Protein AF-A0A7S1NW21-F1 (afdb_monomer_lite)

InterPro domains:
  IPR011050 Pectin lyase fold/virulence factor [SSF51126] (22-236)
  IPR012334 Pectin lyase fold [G3DSA:2.160.20.10] (14-239)
  IPR039448 Right handed beta helix domain [PF13229] (89-228)
  IPR051550 SCF Complex Subunits and Alginate Epimerases [PTHR22990] (22-238)

pLDDT: mean 86.62, std 16.17, range [34.22, 98.88]

Foldseek 3Di:
DDPQWQKAKQAPPPDDRDRDGDSAVAVVQVPDDARMEIEGEADEHAEAHEHAARYADHWDWDWDADDPNPDDTDTGTHEQEYECEASYEYEAYCEYEYEGYEFEYEQYQENYEYAHHEYEYAHYEFEYHNYQESYEHEHLYEYEDANYEQEHQPQQHESYEFEHLHEYEYAHYEFEHHNAENYEYEYPPAAPDPVCVPVPPQRAREYEYAHYEYEHGPNFYYHYYHPRHHYHYDHYHTD

Sequence (239 aa):
DEQVTQIEMKSENGSLVFHRRHRTLRPALNSAAKGDRVNVASAVYNEQVVVAAGIVLQGLPKTVLPLGGLGLPKKVKPTIRGYGGPALTLYNADQATIRGFTLVTEESEATVLIKGGKYILEDCEVSGWHVKACVHVTDESTGLLRQNVFRDGLPHGAGVWVTDGASPEICENEIYGNGDCGVVVEDEDGPLGDENRDDPDFSPTAPQIHHNVLRNGRGGGIGIIGAGCRPRIWENRIL

Organism: NCBI:txid73025

Radius of gyration: 18.6 Å; chains: 1; bounding box: 64×34×52 Å

Secondary structure (DSSP, 8-state):
------EEEEESSSS-------SSHHHHHHHPPTTEEEEEESSEEES-EEE-TT-EEEEEPEEEPPGGG-S--EEE--EEE-SSS-SEEEEEEEEEEEES-EEEEEEEEEEEEEEEEEEEEES-EEEEEEEEEEEEEETT-EEEEES-EEE--BTT-EEEEE-TT-EEEEES-EEES-SSEEEEEE--STT--GGGGG-TT------EEES-EEE--TTEEEEEESTT---EEES-EE-

Structure (mmCIF, N/CA/C/O backbone):
data_AF-A0A7S1NW21-F1
#
_entry.id   AF-A0A7S1NW21-F1
#
loop_
_atom_site.group_PDB
_atom_site.id
_atom_site.type_symbol
_atom_site.label_atom_id
_atom_site.label_alt_id
_atom_site.label_comp_id
_atom_site.label_asym_id
_atom_site.label_entity_id
_atom_site.label_seq_id
_atom_site.pdbx_PDB_ins_code
_atom_site.Cartn_x
_atom_site.Cartn_y
_atom_site.Cartn_z
_atom_site.occupancy
_atom_site.B_iso_or_equiv
_atom_site.auth_seq_id
_atom_site.auth_comp_id
_atom_site.auth_asym_id
_atom_site.auth_atom_id
_atom_site.pdbx_PDB_model_num
ATOM 1 N N . ASP A 1 1 ? -23.554 17.588 21.551 1.00 34.44 1 ASP A N 1
ATOM 2 C CA . ASP A 1 1 ? -23.378 16.132 21.709 1.00 34.44 1 ASP A CA 1
ATOM 3 C C . ASP A 1 1 ? -22.171 15.649 20.922 1.00 34.44 1 ASP A C 1
ATOM 5 O O . ASP A 1 1 ? -22.280 15.253 19.768 1.00 34.44 1 ASP A O 1
ATOM 9 N N . GLU A 1 2 ? -20.986 15.790 21.525 1.00 36.44 2 GLU A N 1
ATOM 10 C CA . GLU A 1 2 ? -19.710 15.367 20.936 1.00 36.44 2 GLU A CA 1
ATOM 11 C C . GLU A 1 2 ? -19.664 13.833 20.869 1.00 36.44 2 GLU A C 1
ATOM 13 O O . GLU A 1 2 ? -19.694 13.163 21.903 1.00 36.44 2 GLU A O 1
ATOM 18 N N . GLN A 1 3 ? -19.568 13.258 19.665 1.00 38.75 3 GLN A N 1
ATOM 19 C CA . GLN A 1 3 ? -19.156 11.862 19.512 1.00 38.75 3 GLN A CA 1
ATOM 20 C C . GLN A 1 3 ? -17.740 11.733 20.085 1.00 38.75 3 GLN A C 1
ATOM 22 O O . GLN A 1 3 ? -16.764 12.132 19.456 1.00 38.75 3 GLN A O 1
ATOM 27 N N . VAL A 1 4 ? -17.624 11.221 21.310 1.00 42.84 4 VAL A N 1
ATOM 28 C CA . VAL A 1 4 ? -16.331 10.906 21.918 1.00 42.84 4 VAL A CA 1
ATOM 29 C C . VAL A 1 4 ? -15.773 9.694 21.189 1.00 42.84 4 VAL A C 1
ATOM 31 O O . VAL A 1 4 ? -16.099 8.549 21.498 1.00 42.84 4 VAL A O 1
ATOM 34 N N . THR A 1 5 ? -14.942 9.961 20.194 1.00 50.94 5 THR A N 1
ATOM 35 C CA . THR A 1 5 ? -14.131 8.965 19.515 1.00 50.94 5 THR A CA 1
ATOM 36 C C . THR A 1 5 ? -13.257 8.245 20.547 1.00 50.94 5 THR A C 1
ATOM 38 O O . THR A 1 5 ? -12.421 8.868 21.199 1.00 50.94 5 THR A O 1
ATOM 41 N N . GLN A 1 6 ? -13.489 6.949 20.768 1.00 57.25 6 GLN A N 1
ATOM 42 C CA . GLN A 1 6 ? -12.687 6.145 21.693 1.00 57.25 6 GLN A CA 1
ATOM 43 C C . GLN A 1 6 ? -11.535 5.497 20.927 1.00 57.25 6 GLN A C 1
ATOM 45 O O . GLN A 1 6 ? -11.737 4.587 20.126 1.00 57.25 6 GLN A O 1
ATOM 50 N N . ILE A 1 7 ? -10.324 5.987 21.172 1.00 59.38 7 ILE A N 1
ATOM 51 C CA . ILE A 1 7 ? -9.087 5.276 20.849 1.00 59.38 7 ILE A CA 1
ATOM 52 C C . ILE A 1 7 ? -8.638 4.584 22.135 1.00 59.38 7 ILE A C 1
ATOM 54 O O . ILE A 1 7 ? -8.571 5.234 23.180 1.00 59.38 7 ILE A O 1
ATOM 58 N N . GLU A 1 8 ? -8.369 3.283 22.073 1.00 61.16 8 GLU A N 1
ATOM 59 C CA . GLU A 1 8 ? -7.853 2.506 23.201 1.00 61.16 8 GLU A CA 1
ATOM 60 C C . GLU A 1 8 ? -6.462 1.972 22.877 1.00 61.16 8 GLU A C 1
ATOM 62 O O . GLU A 1 8 ? -6.262 1.366 21.828 1.00 61.16 8 GLU A O 1
ATOM 67 N N . MET A 1 9 ? -5.517 2.132 23.799 1.00 56.22 9 MET A N 1
ATOM 68 C CA . MET A 1 9 ? -4.196 1.516 23.695 1.00 56.22 9 MET A CA 1
ATOM 69 C C . MET A 1 9 ? -4.072 0.350 24.670 1.00 56.22 9 MET A C 1
ATOM 71 O O . MET A 1 9 ? -4.502 0.443 25.821 1.00 56.22 9 MET A O 1
ATOM 75 N N . LYS A 1 10 ? -3.499 -0.760 24.203 1.00 57.34 10 LYS A N 1
ATOM 76 C CA . LYS A 1 10 ? -3.158 -1.924 25.026 1.00 57.34 10 LYS A CA 1
ATOM 77 C C . LYS A 1 10 ? -1.684 -2.249 24.815 1.00 57.34 10 LYS A C 1
ATOM 79 O O . LYS A 1 10 ? -1.274 -2.468 23.678 1.00 57.34 10 LYS A O 1
ATOM 84 N N . SER A 1 11 ? -0.922 -2.300 25.905 1.00 52.88 11 SER A N 1
ATOM 85 C CA . SER A 1 11 ? 0.453 -2.800 25.881 1.00 52.88 11 SER A CA 1
ATOM 86 C C . SER A 1 11 ? 0.445 -4.319 26.048 1.00 52.88 11 SER A C 1
ATOM 88 O O . SER A 1 11 ? -0.256 -4.836 26.921 1.00 52.88 11 SER A O 1
ATOM 90 N N . GLU A 1 12 ? 1.193 -5.044 25.215 1.00 51.84 12 GLU A N 1
ATOM 91 C CA . GLU A 1 12 ? 1.277 -6.514 25.279 1.00 51.84 12 GLU A CA 1
ATOM 92 C C . GLU A 1 12 ? 2.244 -7.020 26.371 1.00 51.84 12 GLU A C 1
ATOM 94 O O . GLU A 1 12 ? 2.255 -8.207 26.689 1.00 51.84 12 GLU A O 1
ATOM 99 N N . ASN A 1 13 ? 2.986 -6.131 27.041 1.00 45.50 13 ASN A N 1
ATOM 100 C CA . ASN A 1 13 ? 4.095 -6.498 27.935 1.00 45.50 13 ASN A CA 1
ATOM 101 C C . ASN A 1 13 ? 3.691 -6.825 29.391 1.00 45.50 13 ASN A C 1
ATOM 103 O O . ASN A 1 13 ? 4.478 -6.641 30.317 1.00 45.50 13 ASN A O 1
ATOM 107 N N . GLY A 1 14 ? 2.470 -7.313 29.625 1.00 40.19 14 GLY A N 1
ATOM 108 C CA . GLY A 1 14 ? 2.065 -7.869 30.927 1.00 40.19 14 GLY A CA 1
ATOM 109 C C . GLY A 1 14 ? 1.976 -6.881 32.103 1.00 40.19 14 GLY A C 1
ATOM 110 O O . GLY A 1 14 ? 1.829 -7.319 33.241 1.00 40.19 14 GLY A O 1
ATOM 111 N N . SER A 1 15 ? 2.020 -5.568 31.862 1.00 35.59 15 SER A N 1
ATOM 112 C CA . SER A 1 15 ? 1.923 -4.545 32.911 1.00 35.59 15 SER A CA 1
ATOM 113 C C . SER A 1 15 ? 0.897 -3.474 32.531 1.00 35.59 15 SER A C 1
ATOM 115 O O . SER A 1 15 ? 0.993 -2.887 31.461 1.00 35.59 15 SER A O 1
ATOM 117 N N . LEU A 1 16 ? -0.100 -3.274 33.407 1.00 34.22 16 LEU A N 1
ATOM 118 C CA . LEU A 1 16 ? -1.132 -2.219 33.433 1.00 34.22 16 LEU A CA 1
ATOM 119 C C . LEU A 1 16 ? -1.670 -1.728 32.066 1.00 34.22 16 LEU A C 1
ATOM 121 O O . LEU A 1 16 ? -1.075 -0.893 31.390 1.00 34.22 16 LEU A O 1
ATOM 125 N N . VAL A 1 17 ? -2.891 -2.154 31.716 1.00 42.50 17 VAL A N 1
ATOM 126 C CA . VAL A 1 17 ? -3.660 -1.597 30.588 1.00 42.50 17 VAL A CA 1
ATOM 127 C C . VAL A 1 17 ? -4.063 -0.152 30.906 1.00 42.50 17 VAL A C 1
ATOM 129 O O . VAL A 1 17 ? -5.056 0.097 31.591 1.00 42.50 17 VAL A O 1
ATOM 132 N N . PHE A 1 18 ? -3.303 0.825 30.411 1.00 42.38 18 PHE A N 1
ATOM 133 C CA . PHE A 1 18 ? -3.696 2.231 30.481 1.00 42.38 18 PHE A CA 1
ATOM 134 C C . PHE A 1 18 ? -4.654 2.562 29.332 1.00 42.38 18 PHE A C 1
ATOM 136 O O . PHE A 1 18 ? -4.231 2.831 28.210 1.00 42.38 18 PHE A O 1
ATOM 143 N N . HIS A 1 19 ? -5.958 2.607 29.620 1.00 49.91 19 HIS A N 1
ATOM 144 C CA . HIS A 1 19 ? -6.958 3.150 28.696 1.00 49.91 19 HIS A CA 1
ATOM 145 C C . HIS A 1 19 ? -6.790 4.674 28.569 1.00 49.91 19 HIS A C 1
ATOM 147 O O . HIS A 1 19 ? -7.506 5.449 29.204 1.00 49.91 19 HIS A O 1
ATOM 153 N N . ARG A 1 20 ? -5.833 5.136 27.756 1.00 53.84 20 ARG A N 1
ATOM 154 C CA . ARG A 1 20 ? -5.763 6.553 27.378 1.00 53.84 20 ARG A CA 1
ATOM 155 C C . ARG A 1 20 ? -6.756 6.810 26.253 1.00 53.84 20 ARG A C 1
ATOM 157 O O . ARG A 1 20 ? -6.584 6.301 25.152 1.00 53.84 20 ARG A O 1
ATOM 164 N N . ARG A 1 21 ? -7.795 7.601 26.530 1.00 57.06 21 ARG A N 1
ATOM 165 C CA . ARG A 1 21 ? -8.738 8.058 25.504 1.00 57.06 21 ARG A CA 1
ATOM 166 C C . ARG A 1 21 ? -8.154 9.268 24.789 1.00 57.06 21 ARG A C 1
ATOM 168 O O . ARG A 1 21 ? -7.950 10.308 25.411 1.00 57.06 21 ARG A O 1
ATOM 175 N N . HIS A 1 22 ? -7.935 9.142 23.487 1.00 58.78 22 HIS A N 1
ATOM 176 C CA . HIS A 1 22 ? -7.522 10.252 22.633 1.00 58.78 22 HIS A CA 1
ATOM 177 C C . HIS A 1 22 ? -8.660 10.646 21.689 1.00 58.78 22 HIS A C 1
ATOM 179 O O . HIS A 1 22 ? -9.365 9.781 21.176 1.00 58.78 22 HIS A O 1
ATOM 185 N N . ARG A 1 23 ? -8.841 11.958 21.468 1.00 69.69 23 ARG A N 1
ATOM 186 C CA . ARG A 1 23 ? -9.818 12.493 20.498 1.00 69.69 23 ARG A CA 1
ATOM 187 C C . ARG A 1 23 ? -9.336 12.343 19.044 1.00 69.69 23 ARG A C 1
ATOM 189 O O . ARG A 1 23 ? -10.166 12.294 18.144 1.00 69.69 23 ARG A O 1
ATOM 196 N N . THR A 1 24 ? -8.021 12.261 18.836 1.00 81.94 24 THR A N 1
ATOM 197 C CA . THR A 1 24 ? -7.334 12.135 17.539 1.00 81.94 24 THR A CA 1
ATOM 198 C C . THR A 1 24 ? -6.239 11.065 17.616 1.00 81.94 24 THR A C 1
ATOM 200 O O . THR A 1 24 ? -5.815 10.679 18.709 1.00 81.94 24 THR A O 1
ATOM 203 N N . LEU A 1 25 ? -5.791 10.563 16.469 1.00 85.38 25 LEU A N 1
ATOM 204 C CA . LEU A 1 25 ? -4.820 9.476 16.340 1.00 85.38 25 LEU A CA 1
ATOM 205 C C . LEU A 1 25 ? -3.392 9.921 16.637 1.00 85.38 25 LEU A C 1
ATOM 207 O O . LEU A 1 25 ? -2.667 9.186 17.303 1.00 85.38 25 LEU A O 1
ATOM 211 N N . ARG A 1 26 ? -2.986 11.122 16.205 1.00 85.62 26 ARG A N 1
ATOM 212 C CA . ARG A 1 26 ? -1.616 11.628 16.404 1.00 85.62 26 ARG A CA 1
ATOM 213 C C . ARG A 1 26 ? -1.146 11.556 17.866 1.00 85.62 26 ARG A C 1
ATOM 215 O O . ARG A 1 26 ? -0.096 10.969 18.102 1.00 85.62 26 ARG A O 1
ATOM 222 N N . PRO A 1 27 ? -1.885 12.065 18.875 1.00 84.19 27 PRO A N 1
ATOM 223 C CA . PRO A 1 27 ? -1.456 11.953 20.268 1.00 84.19 27 PRO A CA 1
ATOM 224 C C . PRO A 1 27 ? -1.385 10.509 20.770 1.00 84.19 27 PRO A C 1
ATOM 226 O O . PRO A 1 27 ? -0.537 10.214 21.608 1.00 84.19 27 PRO A O 1
ATOM 229 N N . ALA A 1 28 ? -2.259 9.621 20.280 1.00 85.31 28 ALA A N 1
ATOM 230 C CA . ALA A 1 28 ? -2.219 8.207 20.641 1.00 85.31 28 ALA A CA 1
ATOM 231 C C . ALA A 1 28 ? -0.939 7.554 20.104 1.00 85.31 28 ALA A C 1
ATOM 233 O O . ALA A 1 28 ? -0.191 6.959 20.869 1.00 85.31 28 ALA A O 1
ATOM 234 N N . LEU A 1 29 ? -0.637 7.757 18.820 1.00 87.00 29 LEU A N 1
ATOM 235 C CA . LEU A 1 29 ? 0.560 7.220 18.170 1.00 87.00 29 LEU A CA 1
ATOM 236 C C . LEU A 1 29 ? 1.855 7.797 18.752 1.00 87.00 29 LEU A C 1
ATOM 238 O O . LEU A 1 29 ? 2.782 7.044 19.018 1.00 87.00 29 LEU A O 1
ATOM 242 N N . ASN A 1 30 ? 1.893 9.097 19.053 1.00 85.94 30 ASN A N 1
ATOM 243 C CA . ASN A 1 30 ? 3.044 9.731 19.708 1.00 85.94 30 ASN A CA 1
ATOM 244 C C . ASN A 1 30 ? 3.298 9.200 21.128 1.00 85.94 30 ASN A C 1
ATOM 246 O O . ASN A 1 30 ? 4.394 9.365 21.657 1.00 85.94 30 ASN A O 1
ATOM 250 N N . SER A 1 31 ? 2.278 8.620 21.766 1.00 83.94 31 SER A N 1
ATOM 251 C CA . SER A 1 31 ? 2.375 8.052 23.114 1.00 83.94 31 SER A CA 1
ATOM 252 C C . SER A 1 31 ? 2.594 6.536 23.109 1.00 83.94 31 SER A C 1
ATOM 254 O O . SER A 1 31 ? 2.795 5.966 24.181 1.00 83.94 31 SER A O 1
ATOM 256 N N . ALA A 1 32 ? 2.496 5.890 21.946 1.00 85.12 32 ALA A N 1
ATOM 257 C CA . ALA A 1 32 ? 2.618 4.449 21.800 1.00 85.12 32 ALA A CA 1
ATOM 258 C C . ALA A 1 32 ? 4.092 4.039 21.719 1.00 85.12 32 ALA A C 1
ATOM 260 O O . ALA A 1 32 ? 4.913 4.700 21.081 1.00 85.12 32 ALA A O 1
ATOM 261 N N . ALA A 1 33 ? 4.421 2.927 22.362 1.00 86.00 33 ALA A N 1
ATOM 262 C CA . ALA A 1 33 ? 5.731 2.308 22.307 1.00 86.00 33 ALA A CA 1
ATOM 263 C C . ALA A 1 33 ? 5.742 1.116 21.339 1.00 86.00 33 ALA A C 1
ATOM 265 O O . ALA A 1 33 ? 4.707 0.577 20.942 1.00 86.00 33 ALA A O 1
ATOM 266 N N . LYS A 1 34 ? 6.946 0.663 20.985 1.00 86.62 34 LYS A N 1
ATOM 267 C CA . LYS A 1 34 ? 7.151 -0.589 20.250 1.00 86.62 34 LYS A CA 1
ATOM 268 C C . LYS A 1 34 ? 6.435 -1.745 20.968 1.00 86.62 34 LYS A C 1
ATOM 270 O O . LYS A 1 34 ? 6.674 -1.977 22.151 1.00 86.62 34 LYS A O 1
ATOM 275 N N . GLY A 1 35 ? 5.603 -2.483 20.235 1.00 85.50 35 GLY A N 1
ATOM 276 C CA . GLY A 1 35 ? 4.785 -3.587 20.745 1.00 85.50 35 GLY A CA 1
ATOM 277 C C . GLY A 1 35 ? 3.380 -3.178 21.198 1.00 85.50 35 GLY A C 1
ATOM 278 O O . GLY A 1 35 ? 2.571 -4.049 21.512 1.00 85.50 35 GLY A O 1
ATOM 279 N N . ASP A 1 36 ? 3.056 -1.883 21.220 1.00 88.38 36 ASP A N 1
ATOM 280 C CA . ASP A 1 36 ? 1.714 -1.445 21.589 1.00 88.38 36 ASP A CA 1
ATOM 281 C C . ASP A 1 36 ? 0.706 -1.669 20.458 1.00 88.38 36 ASP A C 1
ATOM 283 O O . ASP A 1 36 ? 0.989 -1.512 19.263 1.00 88.38 36 ASP A O 1
ATOM 287 N N . ARG A 1 37 ? -0.529 -1.972 20.867 1.00 88.88 37 ARG A N 1
ATOM 288 C CA . ARG A 1 37 ? -1.692 -2.015 19.987 1.00 88.88 37 ARG A CA 1
ATOM 289 C C . ARG A 1 37 ? -2.584 -0.805 20.222 1.00 88.88 37 ARG A C 1
ATOM 291 O O . ARG A 1 37 ? -3.093 -0.607 21.326 1.00 88.88 37 ARG A O 1
ATOM 298 N N . VAL A 1 38 ? -2.837 -0.049 19.160 1.00 90.50 38 VAL A N 1
ATOM 299 C CA . VAL A 1 38 ? -3.737 1.106 19.130 1.00 90.50 38 VAL A CA 1
ATOM 300 C C . VAL A 1 38 ? -5.029 0.699 18.426 1.00 90.50 38 VAL A C 1
ATOM 302 O O . VAL A 1 38 ? -5.071 0.557 17.206 1.00 90.50 38 VAL A O 1
ATOM 305 N N . ASN A 1 39 ? -6.095 0.499 19.196 1.00 90.50 39 ASN A N 1
ATOM 306 C CA . ASN A 1 39 ? -7.423 0.188 18.682 1.00 90.50 39 ASN A CA 1
ATOM 307 C C . ASN A 1 39 ? -8.196 1.476 18.391 1.00 90.50 39 ASN A C 1
ATOM 309 O O . ASN A 1 39 ? -8.330 2.345 19.256 1.00 90.50 39 ASN A O 1
ATOM 313 N N . VAL A 1 40 ? -8.752 1.571 17.188 1.00 91.00 40 VAL A N 1
ATOM 314 C CA . VAL A 1 40 ? -9.375 2.786 16.665 1.00 91.00 40 VAL A CA 1
ATOM 315 C C . VAL A 1 40 ? -10.843 2.530 16.352 1.00 91.00 40 VAL A C 1
ATOM 317 O O . VAL A 1 40 ? -11.169 1.751 15.456 1.00 91.00 40 VAL A O 1
ATOM 320 N N . ALA A 1 41 ? -11.744 3.190 17.078 1.00 89.94 41 ALA A N 1
ATOM 321 C CA . ALA A 1 41 ? -13.176 3.095 16.818 1.00 89.94 41 ALA A CA 1
ATOM 322 C C . ALA A 1 41 ? -13.567 3.692 15.455 1.00 89.94 41 ALA A C 1
ATOM 324 O O . ALA A 1 41 ? -12.980 4.656 14.975 1.00 89.94 41 ALA A O 1
ATOM 325 N N . SER A 1 42 ? -14.621 3.153 14.843 1.00 90.06 42 SER A N 1
ATOM 326 C CA . SER A 1 42 ? -15.142 3.654 13.568 1.00 90.06 42 SER A CA 1
ATOM 327 C C . SER A 1 42 ? -15.675 5.096 13.652 1.00 90.06 42 SER A C 1
ATOM 329 O O . SER A 1 42 ? -16.800 5.356 14.105 1.00 90.06 42 SER A O 1
ATOM 331 N N . ALA A 1 43 ? -14.865 6.024 13.149 1.00 90.25 43 ALA A N 1
ATOM 332 C CA . ALA A 1 43 ? -15.138 7.445 12.968 1.00 90.25 43 ALA A CA 1
ATOM 333 C C . ALA A 1 43 ? -14.339 7.980 11.763 1.00 90.25 43 ALA A C 1
ATOM 335 O O . ALA A 1 43 ? -13.584 7.231 11.140 1.00 90.25 43 ALA A O 1
ATOM 336 N N . VAL A 1 44 ? -14.507 9.264 11.435 1.00 90.94 44 VAL A N 1
ATOM 337 C CA . VAL A 1 44 ? -13.661 9.966 10.458 1.00 90.94 44 VAL A CA 1
ATOM 338 C C . VAL A 1 44 ? -12.634 10.803 11.215 1.00 90.94 44 VAL A C 1
ATOM 340 O O . VAL A 1 44 ? -13.001 11.651 12.027 1.00 90.94 44 VAL A O 1
ATOM 343 N N . TYR A 1 45 ? -11.360 10.563 10.932 1.00 93.12 45 TYR A N 1
ATOM 344 C CA . TYR A 1 45 ? -10.207 11.234 11.517 1.00 93.12 45 TYR A CA 1
ATOM 345 C C . TYR A 1 45 ? -9.559 12.108 10.444 1.00 93.12 45 TYR A C 1
ATOM 347 O O . TYR A 1 45 ? -8.960 11.593 9.505 1.00 93.12 45 TYR A O 1
ATOM 355 N N . ASN A 1 46 ? -9.714 13.428 10.558 1.00 92.50 46 ASN A N 1
ATOM 356 C CA . ASN A 1 46 ? -9.153 14.391 9.607 1.00 92.50 46 ASN A CA 1
ATOM 357 C C . ASN A 1 46 ? -7.751 14.803 10.058 1.00 92.50 46 ASN A C 1
ATOM 359 O O . ASN A 1 46 ? -7.559 15.839 10.695 1.00 92.50 46 ASN A O 1
ATOM 363 N N . GLU A 1 47 ? -6.784 13.936 9.795 1.00 92.06 47 GLU A N 1
ATOM 364 C CA . GLU A 1 47 ? -5.388 14.111 10.169 1.00 92.06 47 GLU A CA 1
ATOM 365 C C . GLU A 1 47 ? -4.494 13.215 9.308 1.00 92.06 47 GLU A C 1
ATOM 367 O O . GLU A 1 47 ? -4.939 12.212 8.757 1.00 92.06 47 GLU A O 1
ATOM 372 N N . GLN A 1 48 ? -3.214 13.567 9.225 1.00 93.19 48 GLN A N 1
ATOM 373 C CA . GLN A 1 48 ? -2.181 12.718 8.628 1.00 93.19 48 GLN A CA 1
ATOM 374 C C . GLN A 1 48 ? -1.438 12.022 9.761 1.00 93.19 48 GLN A C 1
ATOM 376 O O . GLN A 1 48 ? -0.961 12.703 10.676 1.00 93.19 48 GLN A O 1
ATOM 381 N N . VAL A 1 49 ? -1.336 10.701 9.734 1.00 93.12 49 VAL A N 1
ATOM 382 C CA . VAL A 1 49 ? -0.725 9.944 10.829 1.00 93.12 49 VAL A CA 1
ATOM 383 C C . VAL A 1 49 ? 0.608 9.342 10.418 1.00 93.12 49 VAL A C 1
ATOM 385 O O . VAL A 1 49 ? 0.760 8.852 9.305 1.00 93.12 49 VAL A O 1
ATOM 388 N N . VAL A 1 50 ? 1.562 9.346 11.346 1.00 92.62 50 VAL A N 1
ATOM 389 C CA . VAL A 1 50 ? 2.833 8.635 11.199 1.00 92.62 50 VAL A CA 1
ATOM 390 C C . VAL A 1 50 ? 2.826 7.479 12.186 1.00 92.62 50 VAL A C 1
ATOM 392 O O . VAL A 1 50 ? 2.607 7.694 13.379 1.00 92.62 50 VAL A O 1
ATOM 395 N N . VAL A 1 51 ? 3.027 6.257 11.699 1.00 89.69 51 VAL A N 1
ATOM 396 C CA . VAL A 1 51 ? 3.097 5.063 12.549 1.00 89.69 51 VAL A CA 1
ATOM 397 C C . VAL A 1 51 ? 4.551 4.625 12.652 1.00 89.69 51 VAL A C 1
ATOM 399 O O . VAL A 1 51 ? 5.194 4.318 11.650 1.00 89.69 51 VAL A O 1
ATOM 402 N N . ALA A 1 52 ? 5.060 4.619 13.882 1.00 78.94 52 ALA A N 1
ATOM 403 C CA . ALA A 1 52 ? 6.425 4.218 14.188 1.00 78.94 52 ALA A CA 1
ATOM 404 C C . ALA A 1 52 ? 6.601 2.688 14.216 1.00 78.94 52 ALA A C 1
ATOM 406 O O . ALA A 1 52 ? 5.639 1.915 14.273 1.00 78.94 52 ALA A O 1
ATOM 407 N N . ALA A 1 53 ? 7.865 2.262 14.219 1.00 78.50 53 ALA A N 1
ATOM 408 C CA . ALA A 1 53 ? 8.295 0.873 14.324 1.00 78.50 53 ALA A CA 1
ATOM 409 C C . ALA A 1 53 ? 7.592 0.096 15.453 1.00 78.50 53 ALA A C 1
ATOM 411 O O . ALA A 1 53 ? 7.624 0.492 16.619 1.00 78.50 53 ALA A O 1
ATOM 412 N N . GLY A 1 54 ? 7.031 -1.071 15.126 1.00 84.19 54 GLY A N 1
ATOM 413 C CA . GLY A 1 54 ? 6.524 -2.023 16.116 1.00 84.19 54 GLY A CA 1
ATOM 414 C C . GLY A 1 54 ? 5.118 -1.755 16.637 1.00 84.19 54 GLY A C 1
ATOM 415 O O . GLY A 1 54 ? 4.701 -2.446 17.561 1.00 84.19 54 GLY A O 1
ATOM 416 N N . ILE A 1 55 ? 4.398 -0.772 16.095 1.00 89.62 55 ILE A N 1
ATOM 417 C CA . ILE A 1 55 ? 3.022 -0.475 16.506 1.00 89.62 55 ILE A CA 1
ATOM 418 C C . ILE A 1 55 ? 2.030 -1.291 15.668 1.00 89.62 55 ILE A C 1
ATOM 420 O O . ILE A 1 55 ? 2.150 -1.383 14.441 1.00 89.62 55 ILE A O 1
ATOM 424 N N . VAL A 1 56 ? 1.010 -1.838 16.334 1.00 92.56 56 VAL A N 1
ATOM 425 C CA . VAL A 1 56 ? -0.179 -2.409 15.686 1.00 92.56 56 VAL A CA 1
ATOM 426 C C . VAL A 1 56 ? -1.309 -1.384 15.730 1.00 92.56 56 VAL A C 1
ATOM 428 O O . VAL A 1 56 ? -1.925 -1.167 16.772 1.00 92.56 56 VAL A O 1
ATOM 431 N N . LEU A 1 57 ? -1.615 -0.768 14.595 1.00 94.06 57 LEU A N 1
ATOM 432 C CA . LEU A 1 57 ? -2.760 0.116 14.423 1.00 94.06 57 LEU A CA 1
ATOM 433 C C . LEU A 1 57 ? -3.951 -0.698 13.898 1.00 94.06 57 LEU A C 1
ATOM 435 O O . LEU A 1 57 ? -3.948 -1.173 12.762 1.00 94.06 57 LEU A O 1
ATOM 439 N N . GLN A 1 58 ? -4.974 -0.869 14.734 1.00 95.62 58 GLN A N 1
ATOM 440 C CA . GLN A 1 58 ? -6.115 -1.743 14.467 1.00 95.62 58 GLN A CA 1
ATOM 441 C C . GLN A 1 58 ? -7.415 -0.946 14.395 1.00 95.62 58 GLN A C 1
ATOM 443 O O . GLN A 1 58 ? -7.894 -0.410 15.394 1.00 95.62 58 GLN A O 1
ATOM 448 N N . GLY A 1 59 ? -8.038 -0.928 13.224 1.00 95.00 59 GLY A N 1
ATOM 449 C CA . GLY A 1 59 ? -9.371 -0.388 13.044 1.00 95.00 59 GLY A CA 1
ATOM 450 C C . GLY A 1 59 ? -10.430 -1.334 13.600 1.00 95.00 59 GLY A C 1
ATOM 451 O O . GLY A 1 59 ? -10.346 -2.552 13.429 1.00 95.00 59 GLY A O 1
ATOM 452 N N . LEU A 1 60 ? -11.432 -0.772 14.274 1.00 92.94 60 LEU A N 1
ATOM 453 C CA . LEU A 1 60 ? -12.588 -1.483 14.814 1.00 92.94 60 LEU A CA 1
ATOM 454 C C . LEU A 1 60 ? -13.848 -1.051 14.048 1.00 92.94 60 LEU A C 1
ATOM 456 O O . LEU A 1 60 ? -14.437 -0.007 14.360 1.00 92.94 60 LEU A O 1
ATOM 460 N N . PRO A 1 61 ? -14.272 -1.822 13.028 1.00 91.31 61 PRO A N 1
ATOM 461 C CA . PRO A 1 61 ? -15.454 -1.492 12.250 1.00 91.31 61 PRO A CA 1
ATOM 462 C C . PRO A 1 61 ? -16.716 -1.533 13.112 1.00 91.31 61 PRO A C 1
ATOM 464 O O . PRO A 1 61 ? -16.887 -2.436 13.932 1.00 91.31 61 PRO A O 1
ATOM 467 N N . LYS A 1 62 ? -17.644 -0.603 12.874 1.00 91.88 62 LYS A N 1
ATOM 468 C CA . LYS A 1 62 ? -18.986 -0.649 13.473 1.00 91.88 62 LYS A CA 1
ATOM 469 C C . LYS A 1 62 ? -19.998 -1.197 12.479 1.00 91.88 62 LYS A C 1
ATOM 471 O O . LYS A 1 62 ? -19.930 -0.890 11.289 1.00 91.88 62 LYS A O 1
ATOM 476 N N . THR A 1 63 ? -20.954 -1.975 12.968 1.00 91.44 63 THR A N 1
ATOM 477 C CA . THR A 1 63 ? -22.086 -2.436 12.161 1.00 91.44 63 THR A CA 1
ATOM 478 C C . THR A 1 63 ? -23.151 -1.347 12.116 1.00 91.44 63 THR A C 1
ATOM 480 O O . THR A 1 63 ? -23.638 -0.908 13.155 1.00 91.44 63 THR A O 1
ATOM 483 N N . VAL A 1 64 ? -23.522 -0.925 10.911 1.00 86.94 64 VAL A N 1
ATOM 484 C CA . VAL A 1 64 ? -24.603 0.027 10.651 1.00 86.94 64 VAL A CA 1
ATOM 485 C C . VAL A 1 64 ? -25.754 -0.722 9.992 1.00 86.94 64 VAL A C 1
ATOM 487 O O . VAL A 1 64 ? -25.573 -1.399 8.977 1.00 86.94 64 VAL A O 1
ATOM 490 N N . LEU A 1 65 ? -26.939 -0.613 10.588 1.00 87.62 65 LEU A N 1
ATOM 491 C CA . LEU A 1 65 ? -28.169 -1.164 10.030 1.00 87.62 65 LEU A CA 1
ATOM 492 C C . LEU A 1 65 ? -28.758 -0.180 9.009 1.00 87.62 65 LEU A C 1
ATOM 494 O O . LEU A 1 65 ? -28.695 1.032 9.231 1.00 87.62 65 LEU A O 1
ATOM 498 N N . PRO A 1 66 ? -29.328 -0.666 7.897 1.00 84.69 66 PRO A N 1
ATOM 499 C CA . PRO A 1 66 ? -30.001 0.198 6.940 1.00 84.69 66 PRO A CA 1
ATOM 500 C C . PRO A 1 66 ? -31.214 0.887 7.572 1.00 84.69 66 PRO A C 1
ATOM 502 O O . PRO A 1 66 ? -31.952 0.299 8.368 1.00 84.69 66 PRO A O 1
ATOM 505 N N . LEU A 1 67 ? -31.435 2.143 7.181 1.00 79.44 67 LEU A N 1
ATOM 506 C CA . LEU A 1 67 ? -32.627 2.896 7.562 1.00 79.44 67 LEU A CA 1
ATOM 507 C C . LEU A 1 67 ? -33.872 2.169 7.037 1.00 79.44 67 LEU A C 1
ATOM 509 O O . LEU A 1 67 ? -33.954 1.837 5.858 1.00 79.44 67 LEU A O 1
ATOM 513 N N . GLY A 1 68 ? -34.833 1.903 7.922 1.00 79.31 68 GLY A N 1
ATOM 514 C CA . GLY A 1 68 ? -36.083 1.224 7.565 1.00 79.31 68 GLY A CA 1
ATOM 515 C C . GLY A 1 68 ? -36.002 -0.305 7.456 1.00 79.31 68 GLY A C 1
ATOM 516 O O . GLY A 1 68 ? -36.964 -0.915 7.003 1.00 79.31 68 GLY A O 1
ATOM 517 N N . GLY A 1 69 ? -34.895 -0.944 7.860 1.00 72.19 69 GLY A N 1
ATOM 518 C CA . GLY A 1 69 ? -34.801 -2.412 7.962 1.00 72.19 69 GLY A CA 1
ATOM 519 C C . GLY A 1 69 ? -34.700 -3.171 6.631 1.00 72.19 69 GLY A C 1
ATOM 520 O O . GLY A 1 69 ? -34.626 -4.396 6.633 1.00 72.19 69 GLY A O 1
ATOM 521 N N . LEU A 1 70 ? -34.659 -2.465 5.499 1.00 78.12 70 LEU A N 1
ATOM 522 C CA . LEU A 1 70 ? -34.454 -3.041 4.171 1.00 78.12 70 LEU A CA 1
ATOM 523 C C . LEU A 1 70 ? -32.968 -2.972 3.797 1.00 78.12 70 LEU A C 1
ATOM 525 O O . LEU A 1 70 ? -32.434 -1.902 3.514 1.00 78.12 70 LEU A O 1
ATOM 529 N N . GLY A 1 71 ? -32.298 -4.126 3.799 1.00 78.75 71 GLY A N 1
ATOM 530 C CA . GLY A 1 71 ? -30.905 -4.282 3.369 1.00 78.75 71 GLY A CA 1
ATOM 531 C C . GLY A 1 71 ? -30.049 -5.084 4.350 1.00 78.75 71 GLY A C 1
ATOM 532 O O . GLY A 1 71 ? -30.457 -5.382 5.471 1.00 78.75 71 GLY A O 1
ATOM 533 N N . LEU A 1 72 ? -28.835 -5.430 3.925 1.00 86.62 72 LEU A N 1
ATOM 534 C CA . LEU A 1 72 ? -27.870 -6.122 4.776 1.00 86.62 72 LEU A CA 1
ATOM 535 C C . LEU A 1 72 ? -27.134 -5.121 5.685 1.00 86.62 72 LEU A C 1
ATOM 537 O O . LEU A 1 72 ? -26.813 -4.016 5.232 1.00 86.62 72 LEU A O 1
ATOM 541 N N . PRO A 1 73 ? -26.833 -5.491 6.945 1.00 86.81 73 PRO A N 1
ATOM 542 C CA . PRO A 1 73 ? -25.952 -4.704 7.799 1.00 86.81 73 PRO A CA 1
ATOM 543 C C . PRO A 1 73 ? -24.618 -4.422 7.100 1.00 86.81 73 PRO A C 1
ATOM 545 O O . PRO A 1 73 ? -24.020 -5.321 6.507 1.00 86.81 73 PRO A O 1
ATOM 548 N N . LYS A 1 74 ? -24.128 -3.183 7.194 1.00 89.62 74 LYS A N 1
ATOM 549 C CA . LYS A 1 74 ? -22.835 -2.781 6.626 1.00 89.62 74 LYS A CA 1
ATOM 550 C C . LYS A 1 74 ? -21.814 -2.569 7.732 1.00 89.62 74 LYS A C 1
ATOM 552 O O . LYS A 1 74 ? -22.096 -1.883 8.712 1.00 89.62 74 LYS A O 1
ATOM 557 N N . LYS A 1 75 ? -20.613 -3.125 7.570 1.00 90.44 75 LYS A N 1
ATOM 558 C CA . LYS A 1 75 ? -19.470 -2.780 8.421 1.00 90.44 75 LYS A CA 1
ATOM 559 C C . LYS A 1 75 ? -18.837 -1.495 7.902 1.00 90.44 75 LYS A C 1
ATOM 561 O O . LYS A 1 75 ? -18.514 -1.404 6.724 1.00 90.44 75 LYS A O 1
ATOM 566 N N . VAL A 1 76 ? -18.656 -0.521 8.784 1.00 92.75 76 VAL A N 1
ATOM 567 C CA . VAL A 1 76 ? -18.009 0.757 8.476 1.00 92.75 76 VAL A CA 1
ATOM 568 C C . VAL A 1 76 ? -16.688 0.815 9.226 1.00 92.75 76 VAL A C 1
ATOM 570 O O . VAL A 1 76 ? -16.686 0.870 10.459 1.00 92.75 76 VAL A O 1
ATOM 573 N N . LYS A 1 77 ? -15.574 0.786 8.493 1.00 95.69 77 LYS A N 1
ATOM 574 C CA . LYS A 1 77 ? -14.214 0.924 9.032 1.00 95.69 77 LYS A CA 1
ATOM 575 C C . LYS A 1 77 ? -13.955 2.369 9.497 1.00 95.69 77 LYS A C 1
ATOM 577 O O . LYS A 1 77 ? -14.599 3.290 8.989 1.00 95.69 77 LYS A O 1
ATOM 582 N N . PRO A 1 78 ? -13.056 2.602 10.468 1.00 95.31 78 PRO A N 1
ATOM 583 C CA . PRO A 1 78 ? -12.526 3.942 10.718 1.00 95.31 78 PRO A CA 1
ATOM 584 C C . PRO A 1 78 ? -11.876 4.516 9.457 1.00 95.31 78 PRO A C 1
ATOM 586 O O . PRO A 1 78 ? -11.180 3.805 8.736 1.00 95.31 78 PRO A O 1
ATOM 589 N N . THR A 1 79 ? -12.107 5.803 9.202 1.00 96.44 79 THR A N 1
ATOM 590 C CA . THR A 1 79 ? -11.548 6.525 8.057 1.00 96.44 79 THR A CA 1
ATOM 591 C C . THR A 1 79 ? -10.465 7.492 8.512 1.00 96.44 79 THR A C 1
ATOM 593 O O . THR A 1 79 ? -10.761 8.365 9.323 1.00 96.44 79 THR A O 1
ATOM 596 N N . ILE A 1 80 ? -9.254 7.392 7.967 1.00 97.00 80 ILE A N 1
ATOM 597 C CA . ILE A 1 80 ? -8.219 8.427 8.110 1.00 97.00 80 ILE A CA 1
ATOM 598 C C . ILE A 1 80 ? -8.202 9.243 6.824 1.00 97.00 80 ILE A C 1
ATOM 600 O O . ILE A 1 80 ? -8.053 8.686 5.735 1.00 97.00 80 ILE A O 1
ATOM 604 N N . ARG A 1 81 ? -8.389 10.555 6.955 1.00 95.88 81 ARG A N 1
ATOM 605 C CA . ARG A 1 81 ? -8.400 11.494 5.841 1.00 95.88 81 ARG A CA 1
ATOM 606 C C . ARG A 1 81 ? -7.227 12.464 5.951 1.00 95.88 81 ARG A C 1
ATOM 608 O O . ARG A 1 81 ? -7.224 13.332 6.825 1.00 95.88 81 ARG A O 1
ATOM 615 N N . GLY A 1 82 ? -6.265 12.311 5.046 1.00 93.31 82 GLY A N 1
ATOM 616 C CA . GLY A 1 82 ? -5.178 13.262 4.835 1.00 93.31 82 GLY A CA 1
ATOM 617 C C . GLY A 1 82 ? -5.632 14.455 3.990 1.00 93.31 82 GLY A C 1
ATOM 618 O O . GLY A 1 82 ? -6.537 14.329 3.169 1.00 93.31 82 GLY A O 1
ATOM 619 N N . TYR A 1 83 ? -5.000 15.607 4.209 1.00 89.38 83 TYR A N 1
ATOM 620 C CA . TYR A 1 83 ? -5.207 16.837 3.441 1.00 89.38 83 TYR A CA 1
ATOM 621 C C . TYR A 1 83 ? -3.842 17.447 3.119 1.00 89.38 83 TYR A C 1
ATOM 623 O O . TYR A 1 83 ? -3.103 17.779 4.047 1.00 89.38 83 TYR A O 1
ATOM 631 N N . GLY A 1 84 ? -3.485 17.566 1.836 1.00 88.00 84 GLY A N 1
ATOM 632 C CA . GLY A 1 84 ? -2.189 18.118 1.412 1.00 88.00 84 GLY A CA 1
ATOM 633 C C . GLY A 1 84 ? -0.984 17.242 1.781 1.00 88.00 84 GLY A C 1
ATOM 634 O O . GLY A 1 84 ? 0.106 17.749 2.032 1.00 88.00 84 GLY A O 1
ATOM 635 N N . GLY A 1 85 ? -1.189 15.928 1.901 1.00 93.69 85 GLY A N 1
ATOM 636 C CA . GLY A 1 85 ? -0.157 14.943 2.238 1.00 93.69 85 GLY A CA 1
ATOM 637 C C . GLY A 1 85 ? -0.760 13.574 2.584 1.00 93.69 85 GLY A C 1
ATOM 638 O O . GLY A 1 85 ? -1.989 13.467 2.673 1.00 93.69 85 GLY A O 1
ATOM 639 N N . PRO A 1 86 ? 0.062 12.532 2.797 1.00 96.69 86 PRO A N 1
ATOM 640 C CA . PRO A 1 86 ? -0.437 11.175 2.992 1.00 96.69 86 PRO A CA 1
ATOM 641 C C . PRO A 1 86 ? -1.350 11.057 4.210 1.00 96.69 86 PRO A C 1
ATOM 643 O O . PRO A 1 86 ? -1.089 11.647 5.256 1.00 96.69 86 PRO A O 1
ATOM 646 N N . ALA A 1 87 ? -2.418 10.269 4.099 1.00 97.06 87 ALA A N 1
ATOM 647 C CA . ALA A 1 87 ? -3.265 9.954 5.247 1.00 97.06 87 ALA A CA 1
ATOM 648 C C . ALA A 1 87 ? -2.483 9.139 6.286 1.00 97.06 87 ALA A C 1
ATOM 650 O O . ALA A 1 87 ? -2.640 9.348 7.489 1.00 97.06 87 ALA A O 1
ATOM 651 N N . LEU A 1 88 ? -1.620 8.239 5.810 1.00 96.88 88 LEU A N 1
ATOM 652 C CA . LEU A 1 88 ? -0.783 7.362 6.617 1.00 96.88 88 LEU A CA 1
ATOM 653 C C . LEU A 1 88 ? 0.642 7.343 6.059 1.00 96.88 88 LEU A C 1
ATOM 655 O O . LEU A 1 88 ? 0.846 7.045 4.885 1.00 96.88 88 LEU A O 1
ATOM 659 N N . THR A 1 89 ? 1.619 7.591 6.923 1.00 95.75 89 THR A N 1
ATOM 660 C CA . THR A 1 89 ? 3.039 7.405 6.627 1.00 95.75 89 THR A CA 1
ATOM 661 C C . THR A 1 89 ? 3.628 6.351 7.555 1.00 95.75 89 THR A C 1
ATOM 663 O O . THR A 1 89 ? 3.475 6.429 8.778 1.00 95.75 89 THR A O 1
ATOM 666 N N . LEU A 1 90 ? 4.324 5.377 6.978 1.00 93.00 90 LEU A N 1
ATOM 667 C CA . LEU A 1 90 ? 5.191 4.448 7.697 1.00 93.00 90 LEU A CA 1
ATOM 668 C C . LEU A 1 90 ? 6.631 4.853 7.416 1.00 93.00 90 LEU A C 1
ATOM 670 O O . LEU A 1 90 ? 7.000 5.015 6.254 1.00 93.00 90 LEU A O 1
ATOM 674 N N . TYR A 1 91 ? 7.418 5.032 8.472 1.00 84.44 91 TYR A N 1
ATOM 675 C CA . TYR A 1 91 ? 8.807 5.456 8.349 1.00 84.44 91 TYR A CA 1
ATOM 676 C C . TYR A 1 91 ? 9.724 4.552 9.168 1.00 84.44 91 TYR A C 1
ATOM 678 O O . TYR A 1 91 ? 9.555 4.456 10.387 1.00 84.44 91 TYR A O 1
ATOM 686 N N . ASN A 1 92 ? 10.688 3.921 8.492 1.00 73.50 92 ASN A N 1
ATOM 687 C CA . ASN A 1 92 ? 11.789 3.144 9.068 1.00 73.50 92 ASN A CA 1
ATOM 688 C C . ASN A 1 92 ? 11.349 2.193 10.199 1.00 73.50 92 ASN A C 1
ATOM 690 O O . ASN A 1 92 ? 11.812 2.265 11.342 1.00 73.50 92 ASN A O 1
ATOM 694 N N . ALA A 1 93 ? 10.364 1.347 9.900 1.00 61.16 93 ALA A N 1
ATOM 695 C CA . ALA A 1 93 ? 9.756 0.471 10.891 1.00 61.16 93 ALA A CA 1
ATOM 696 C C . ALA A 1 93 ? 10.538 -0.847 11.063 1.00 61.16 93 ALA A C 1
ATOM 698 O O . ALA A 1 93 ? 10.780 -1.543 10.087 1.00 61.16 93 ALA A O 1
ATOM 699 N N . ASP A 1 94 ? 10.831 -1.276 12.299 1.00 77.81 94 ASP A N 1
ATOM 700 C CA . ASP A 1 94 ? 11.275 -2.662 12.567 1.00 77.81 94 ASP A CA 1
ATOM 701 C C . ASP A 1 94 ? 10.230 -3.683 12.078 1.00 77.81 94 ASP A C 1
ATOM 703 O O . ASP A 1 94 ? 10.589 -4.719 11.524 1.00 77.81 94 ASP A O 1
ATOM 707 N N . GLN A 1 95 ? 8.943 -3.380 12.321 1.00 85.25 95 GLN A N 1
ATOM 708 C CA . GLN A 1 95 ? 7.743 -3.962 11.702 1.00 85.25 95 GLN A CA 1
ATOM 709 C C . GLN A 1 95 ? 6.494 -3.188 12.171 1.00 85.25 95 GLN A C 1
ATOM 711 O O . GLN A 1 95 ? 6.168 -3.242 13.353 1.00 85.25 95 GLN A O 1
ATOM 716 N N . ALA A 1 96 ? 5.769 -2.481 11.302 1.00 92.00 96 ALA A N 1
ATOM 717 C CA . ALA A 1 96 ? 4.478 -1.856 11.644 1.00 92.00 96 ALA A CA 1
ATOM 718 C C . ALA A 1 96 ? 3.300 -2.678 11.093 1.00 92.00 96 ALA A C 1
ATOM 720 O O . ALA A 1 96 ? 3.407 -3.281 10.031 1.00 92.00 96 ALA A O 1
ATOM 721 N N . THR A 1 97 ? 2.166 -2.736 11.794 1.00 94.88 97 THR A N 1
ATOM 722 C CA . THR A 1 97 ? 0.966 -3.442 11.303 1.00 94.88 97 THR A CA 1
ATOM 723 C C . THR A 1 97 ? -0.233 -2.514 11.298 1.00 94.88 97 THR A C 1
ATOM 725 O O . THR A 1 97 ? -0.565 -1.936 12.326 1.00 94.88 97 THR A O 1
ATOM 728 N N . ILE A 1 98 ? -0.897 -2.387 10.152 1.00 96.88 98 ILE A N 1
ATOM 729 C CA . ILE A 1 98 ? -2.046 -1.509 9.954 1.00 96.88 98 ILE A CA 1
ATOM 730 C C . ILE A 1 98 ? -3.168 -2.336 9.358 1.00 96.88 98 ILE A C 1
ATOM 732 O O . ILE A 1 98 ? -2.988 -2.959 8.310 1.00 96.88 98 ILE A O 1
ATOM 736 N N . ARG A 1 99 ? -4.317 -2.362 10.044 1.00 97.75 99 ARG A N 1
ATOM 737 C CA . ARG A 1 99 ? -5.439 -3.212 9.636 1.00 97.75 99 ARG A CA 1
ATOM 738 C C . ARG A 1 99 ? -6.801 -2.572 9.781 1.00 97.75 99 ARG A C 1
ATOM 740 O O . ARG A 1 99 ? -7.077 -1.959 10.809 1.00 97.75 99 ARG A O 1
ATOM 747 N N . GLY A 1 100 ? -7.686 -2.809 8.817 1.00 97.69 100 GLY A N 1
ATOM 748 C CA . GLY A 1 100 ? -9.111 -2.506 8.968 1.00 97.69 100 GLY A CA 1
ATOM 749 C C . GLY A 1 100 ? -9.460 -1.020 8.863 1.00 97.69 100 GLY A C 1
ATOM 750 O O . GLY A 1 100 ? -10.350 -0.562 9.582 1.00 97.69 100 GLY A O 1
ATOM 751 N N . PHE A 1 101 ? -8.782 -0.264 7.995 1.00 98.25 101 PHE A N 1
ATOM 752 C CA . PHE A 1 101 ? -9.025 1.170 7.790 1.00 98.25 101 PHE A CA 1
ATOM 753 C C . PHE A 1 101 ? -9.563 1.489 6.398 1.00 98.25 101 PHE A C 1
ATOM 755 O O . PHE A 1 101 ? -9.281 0.792 5.430 1.00 98.25 101 PHE A O 1
ATOM 762 N N . THR A 1 102 ? -10.292 2.594 6.299 1.00 98.50 102 THR A N 1
ATOM 763 C CA . THR A 1 102 ? -10.446 3.338 5.048 1.00 98.50 102 THR A CA 1
ATOM 764 C C . THR A 1 102 ? -9.460 4.509 5.084 1.00 98.50 102 THR A C 1
ATOM 766 O O . THR A 1 102 ? -9.416 5.252 6.062 1.00 98.50 102 THR A O 1
ATOM 769 N N . LEU A 1 103 ? -8.641 4.677 4.054 1.00 98.56 103 LEU A N 1
ATOM 770 C CA . LEU A 1 103 ? -7.592 5.690 3.969 1.00 98.56 103 LEU A CA 1
ATOM 771 C C . LEU A 1 103 ? -7.855 6.536 2.727 1.00 98.56 103 LEU A C 1
ATOM 773 O O . LEU A 1 103 ? -8.006 6.001 1.627 1.00 98.56 103 LEU A O 1
ATOM 777 N N . VAL A 1 104 ? -7.960 7.850 2.912 1.00 98.06 104 VAL A N 1
ATOM 778 C CA . VAL A 1 104 ? -8.289 8.779 1.828 1.00 98.06 104 VAL A CA 1
ATOM 779 C C . VAL A 1 104 ? -7.400 10.005 1.900 1.00 98.06 104 VAL A C 1
ATOM 781 O O . VAL A 1 104 ? -7.186 10.540 2.983 1.00 98.06 104 VAL A O 1
ATOM 784 N N . THR A 1 105 ? -6.909 10.485 0.765 1.00 96.19 105 THR A N 1
ATOM 785 C CA . THR A 1 105 ? -6.273 11.804 0.691 1.00 96.19 105 THR A CA 1
ATOM 786 C C . THR A 1 105 ? -6.687 12.554 -0.569 1.00 96.19 105 THR A C 1
ATOM 788 O O . THR A 1 105 ? -7.330 11.999 -1.464 1.00 96.19 105 THR A O 1
ATOM 791 N N . GLU A 1 106 ? -6.307 13.822 -0.621 1.00 93.25 106 GLU A N 1
ATOM 792 C CA . GLU A 1 106 ? -6.377 14.671 -1.802 1.00 93.25 106 GLU A CA 1
ATOM 793 C C . GLU A 1 106 ? -5.064 15.445 -1.974 1.00 93.25 106 GLU A C 1
ATOM 795 O O . GLU A 1 106 ? -4.447 15.829 -0.974 1.00 93.25 106 GLU A O 1
ATOM 800 N N . GLU A 1 107 ? -4.653 15.662 -3.229 1.00 92.88 107 GLU A N 1
ATOM 801 C CA . GLU A 1 107 ? -3.485 16.476 -3.610 1.00 92.88 107 GLU A CA 1
ATOM 802 C C . GLU A 1 107 ? -2.211 16.039 -2.864 1.00 92.88 107 GLU A C 1
ATOM 804 O O . GLU A 1 107 ? -1.635 16.769 -2.051 1.00 92.88 107 GLU A O 1
ATOM 809 N N . SER A 1 108 ? -1.794 14.792 -3.090 1.00 94.19 108 SER A N 1
ATOM 810 C CA . SER A 1 108 ? -0.660 14.190 -2.387 1.00 94.19 108 SER A CA 1
ATOM 811 C C . SER A 1 108 ? 0.163 13.293 -3.300 1.00 94.19 108 SER A C 1
ATOM 813 O O . SER A 1 108 ? -0.321 12.799 -4.305 1.00 94.19 108 SER A O 1
ATOM 815 N N . GLU A 1 109 ? 1.412 13.020 -2.940 1.00 94.38 109 GLU A N 1
ATOM 816 C CA . GLU A 1 109 ? 2.189 11.982 -3.614 1.00 94.38 109 GLU A CA 1
ATOM 817 C C . GLU A 1 109 ? 1.514 10.610 -3.489 1.00 94.38 109 GLU A C 1
ATOM 819 O O . GLU A 1 109 ? 1.272 9.943 -4.494 1.00 94.38 109 GLU A O 1
ATOM 824 N N . ALA A 1 110 ? 1.120 10.232 -2.273 1.00 97.38 110 ALA A N 1
ATOM 825 C CA . ALA A 1 110 ? 0.442 8.973 -2.019 1.00 97.38 110 ALA A CA 1
ATOM 826 C C . ALA A 1 110 ? -0.599 9.095 -0.907 1.00 97.38 110 ALA A C 1
ATOM 828 O O . ALA A 1 110 ? -0.457 9.904 0.008 1.00 97.38 110 ALA A O 1
ATOM 829 N N . THR A 1 111 ? -1.636 8.254 -0.936 1.00 98.44 111 THR A N 1
ATOM 830 C CA . THR A 1 111 ? -2.565 8.157 0.209 1.00 98.44 111 THR A CA 1
ATOM 831 C C . THR A 1 111 ? -1.907 7.456 1.391 1.00 98.44 111 THR A C 1
ATOM 833 O O . THR A 1 111 ? -2.058 7.892 2.536 1.00 98.44 111 THR A O 1
ATOM 836 N N . VAL A 1 112 ? -1.152 6.397 1.105 1.00 98.31 112 VAL A N 1
ATOM 837 C CA . VAL A 1 112 ? -0.281 5.708 2.054 1.00 98.31 112 VAL A CA 1
ATOM 838 C C . VAL A 1 112 ? 1.144 5.768 1.529 1.00 98.31 112 VAL A C 1
ATOM 840 O O . VAL A 1 112 ? 1.415 5.264 0.443 1.00 98.31 112 VAL A O 1
ATOM 843 N N . LEU A 1 113 ? 2.041 6.365 2.307 1.00 97.50 113 LEU A N 1
ATOM 844 C CA . LEU A 1 113 ? 3.469 6.406 2.004 1.00 97.50 113 LEU A CA 1
ATOM 845 C C . LEU A 1 113 ? 4.209 5.439 2.925 1.00 97.50 113 LEU A C 1
ATOM 847 O O . LEU A 1 113 ? 4.104 5.545 4.148 1.00 97.50 113 LEU A O 1
ATOM 851 N N . ILE A 1 114 ? 4.961 4.511 2.348 1.00 96.44 114 ILE A N 1
ATOM 852 C CA . ILE A 1 114 ? 5.757 3.531 3.078 1.00 96.44 114 ILE A CA 1
ATOM 853 C C . ILE A 1 114 ? 7.215 3.706 2.680 1.00 96.44 114 ILE A C 1
ATOM 855 O O . ILE A 1 114 ? 7.580 3.457 1.534 1.00 96.44 114 ILE A O 1
ATOM 859 N N . LYS A 1 115 ? 8.020 4.168 3.637 1.00 93.50 115 LYS A N 1
ATOM 860 C CA . LYS A 1 115 ? 9.399 4.588 3.410 1.00 93.50 115 LYS A CA 1
ATOM 861 C C . LYS A 1 115 ? 10.329 3.937 4.432 1.00 93.50 115 LYS A C 1
ATOM 863 O O . LYS A 1 115 ? 10.320 4.303 5.609 1.00 93.50 115 LYS A O 1
ATOM 868 N N . GLY A 1 116 ? 11.116 2.970 3.979 1.00 89.44 116 GLY A N 1
ATOM 869 C CA . GLY A 1 116 ? 11.987 2.139 4.802 1.00 89.44 116 GLY A CA 1
ATOM 870 C C . GLY A 1 116 ? 11.279 1.174 5.760 1.00 89.44 116 GLY A C 1
ATOM 871 O O . GLY A 1 116 ? 10.240 1.458 6.367 1.00 89.44 116 GLY A O 1
ATOM 872 N N . GLY A 1 117 ? 11.931 0.035 5.992 1.00 89.06 117 GLY A N 1
ATOM 873 C CA . GLY A 1 117 ? 11.572 -0.910 7.048 1.00 89.06 117 GLY A CA 1
ATOM 874 C C . GLY A 1 117 ? 10.541 -1.966 6.646 1.00 89.06 117 GLY A C 1
ATOM 875 O O . GLY A 1 117 ? 10.295 -2.212 5.466 1.00 89.06 117 GLY A O 1
ATOM 876 N N . LYS A 1 118 ? 9.972 -2.628 7.661 1.00 92.75 118 LYS A N 1
ATOM 877 C CA . LYS A 1 118 ? 9.014 -3.730 7.531 1.00 92.75 118 LYS A CA 1
ATOM 878 C C . LYS A 1 118 ? 7.591 -3.316 7.858 1.00 92.75 118 LYS A C 1
ATOM 880 O O . LYS A 1 118 ? 7.348 -2.583 8.821 1.00 92.75 118 LYS A O 1
ATOM 885 N N . TYR A 1 119 ? 6.622 -3.851 7.125 1.00 95.31 119 TYR A N 1
ATOM 886 C CA . TYR A 1 119 ? 5.217 -3.547 7.381 1.00 95.31 119 TYR A CA 1
ATOM 887 C C . TYR A 1 119 ? 4.245 -4.659 6.981 1.00 95.31 119 TYR A C 1
ATOM 889 O O . TYR A 1 119 ? 4.548 -5.535 6.173 1.00 95.31 119 TYR A O 1
ATOM 897 N N . ILE A 1 120 ? 3.038 -4.584 7.540 1.00 97.12 120 ILE A N 1
ATOM 898 C CA . ILE A 1 120 ? 1.854 -5.316 7.095 1.00 97.12 120 ILE A CA 1
ATOM 899 C C . ILE A 1 120 ? 0.718 -4.303 6.952 1.00 97.12 120 ILE A C 1
ATOM 901 O O . ILE A 1 120 ? 0.307 -3.703 7.947 1.00 97.12 120 ILE A O 1
ATOM 905 N N . LEU A 1 121 ? 0.196 -4.142 5.739 1.00 98.31 121 LEU A N 1
ATOM 906 C CA . LEU A 1 121 ? -1.050 -3.431 5.465 1.00 98.31 121 LEU A CA 1
ATOM 907 C C . LEU A 1 121 ? -2.087 -4.463 5.021 1.00 98.31 121 LEU A C 1
ATOM 909 O O . LEU A 1 121 ? -1.917 -5.113 3.987 1.00 98.31 121 LEU A O 1
ATOM 913 N N . GLU A 1 122 ? -3.134 -4.644 5.821 1.00 98.44 122 GLU A N 1
ATOM 914 C CA . GLU A 1 122 ? -4.139 -5.681 5.581 1.00 98.44 122 GLU A 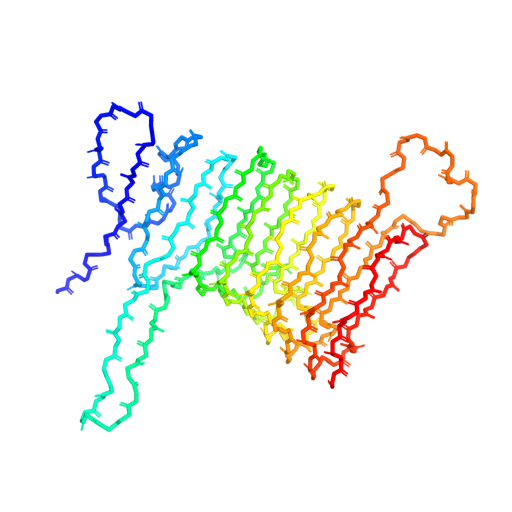CA 1
ATOM 915 C C . GLU A 1 122 ? -5.566 -5.188 5.810 1.00 98.44 122 GLU A C 1
ATOM 917 O O . GLU A 1 122 ? -5.826 -4.419 6.732 1.00 98.44 122 GLU A O 1
ATOM 922 N N . ASP A 1 123 ? -6.523 -5.674 5.017 1.00 98.50 123 ASP A N 1
ATOM 923 C CA . ASP A 1 123 ? -7.941 -5.319 5.159 1.00 98.50 123 ASP A CA 1
ATOM 924 C C . ASP A 1 123 ? -8.156 -3.791 5.155 1.00 98.50 123 ASP A C 1
ATOM 926 O O . ASP A 1 123 ? -9.004 -3.246 5.869 1.00 98.50 123 ASP A O 1
ATOM 930 N N . CYS A 1 124 ? -7.375 -3.061 4.363 1.00 98.69 124 CYS A N 1
ATOM 931 C CA . CYS A 1 124 ? -7.520 -1.622 4.188 1.00 98.69 124 CYS A CA 1
ATOM 932 C C . CYS A 1 124 ? -8.151 -1.290 2.836 1.00 98.69 124 CYS A C 1
ATOM 934 O O . CYS A 1 124 ? -7.983 -1.996 1.849 1.00 98.69 124 CYS A O 1
ATOM 936 N N . GLU A 1 125 ? -8.884 -0.187 2.793 1.00 98.75 125 GLU A N 1
ATOM 937 C CA . GLU A 1 125 ? -9.404 0.406 1.565 1.00 98.75 125 GLU A CA 1
ATOM 938 C C . GLU A 1 125 ? -8.735 1.761 1.369 1.00 98.75 125 GLU A C 1
ATOM 940 O O . GLU A 1 125 ? -8.858 2.629 2.229 1.00 98.75 125 GLU A O 1
ATOM 945 N N . VAL A 1 126 ? -8.011 1.937 0.269 1.00 98.75 126 VAL A N 1
ATOM 946 C CA . VAL A 1 126 ? -7.189 3.119 0.003 1.00 98.75 126 VAL A CA 1
ATOM 947 C C . VAL A 1 126 ? -7.628 3.756 -1.306 1.00 98.75 126 VAL A C 1
ATOM 949 O O . VAL A 1 126 ? -7.741 3.074 -2.323 1.00 98.75 126 VAL A O 1
ATOM 952 N N . SER A 1 127 ? -7.861 5.065 -1.273 1.00 98.31 127 SER A N 1
ATOM 953 C CA . SER A 1 127 ? -8.244 5.849 -2.451 1.00 98.31 127 SER A CA 1
ATOM 954 C C . SER A 1 127 ? -7.741 7.280 -2.344 1.00 98.31 127 SER A C 1
ATOM 956 O O . SER A 1 127 ? -7.593 7.784 -1.234 1.00 98.31 127 SER A O 1
ATOM 958 N N . GLY A 1 128 ? -7.529 7.964 -3.465 1.00 95.31 128 GLY A N 1
ATOM 959 C CA . GLY A 1 128 ? -7.052 9.343 -3.419 1.00 95.31 128 GLY A CA 1
ATOM 960 C C . GLY A 1 128 ? -7.384 10.138 -4.669 1.00 95.31 128 GLY A C 1
ATOM 961 O O . GLY A 1 128 ? -7.332 9.620 -5.779 1.00 95.31 128 GLY A O 1
ATOM 962 N N . 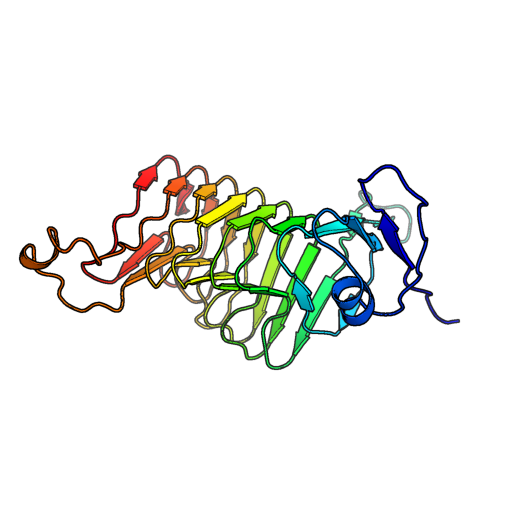TRP A 1 129 ? -7.703 11.416 -4.482 1.00 95.06 129 TRP A N 1
ATOM 963 C CA . TRP A 1 129 ? -7.908 12.352 -5.584 1.00 95.06 129 TRP A CA 1
ATOM 964 C C . TRP A 1 129 ? -6.647 13.183 -5.813 1.00 95.06 129 TRP A C 1
ATOM 966 O O . TRP A 1 129 ? -6.082 13.721 -4.868 1.00 95.06 129 TRP A O 1
ATOM 976 N N . HIS A 1 130 ? -6.208 13.299 -7.061 1.00 94.69 130 HIS A N 1
ATOM 977 C CA . HIS A 1 130 ? -4.951 13.946 -7.441 1.00 94.69 130 HIS A CA 1
ATOM 978 C C . HIS A 1 130 ? -3.753 13.370 -6.670 1.00 94.69 130 HIS A C 1
ATOM 980 O O . HIS A 1 130 ? -2.971 14.093 -6.055 1.00 94.69 130 HIS A O 1
ATOM 986 N N . VAL A 1 131 ? -3.640 12.038 -6.692 1.00 95.38 131 VAL A N 1
ATOM 987 C CA . VAL A 1 131 ? -2.493 11.315 -6.130 1.00 95.38 131 VAL A CA 1
ATOM 988 C C . VAL A 1 131 ? -1.625 10.694 -7.214 1.00 95.38 131 VAL A C 1
ATOM 990 O O . VAL A 1 131 ? -2.152 10.320 -8.262 1.00 95.38 131 VAL A O 1
ATOM 993 N N . LYS A 1 132 ? -0.315 10.542 -6.967 1.00 95.88 132 LYS A N 1
ATOM 994 C CA . LYS A 1 132 ? 0.551 9.727 -7.843 1.00 95.88 132 LYS A CA 1
ATOM 995 C C . LYS A 1 132 ? 0.336 8.231 -7.613 1.00 95.88 132 LYS A C 1
ATOM 997 O O . LYS A 1 132 ? 0.433 7.452 -8.552 1.00 95.88 132 LYS A O 1
ATOM 1002 N N . ALA A 1 133 ? -0.013 7.828 -6.390 1.00 97.69 133 ALA A N 1
ATOM 1003 C CA . ALA A 1 133 ? -0.436 6.462 -6.096 1.00 97.69 133 ALA A CA 1
ATOM 1004 C C . ALA A 1 133 ? -1.421 6.382 -4.919 1.00 97.69 133 ALA A C 1
ATOM 1006 O O . ALA A 1 133 ? -1.414 7.226 -4.019 1.00 97.69 133 ALA A O 1
ATOM 1007 N N . CYS A 1 134 ? -2.256 5.341 -4.851 1.00 98.31 134 CYS A N 1
ATOM 1008 C CA . CYS A 1 134 ? -2.958 5.046 -3.596 1.00 98.31 134 CYS A CA 1
ATOM 1009 C C . CYS A 1 134 ? -1.943 4.627 -2.522 1.00 98.31 134 CYS A C 1
ATOM 1011 O O . CYS A 1 134 ? -1.964 5.166 -1.415 1.00 98.31 134 CYS A O 1
ATOM 1013 N N . VAL A 1 135 ? -1.018 3.728 -2.862 1.00 98.56 135 VAL A N 1
ATOM 1014 C CA . VAL A 1 135 ? 0.083 3.307 -1.985 1.00 98.56 135 VAL A CA 1
ATOM 1015 C C . VAL A 1 135 ? 1.414 3.474 -2.708 1.00 98.56 135 VAL A C 1
ATOM 1017 O O . VAL A 1 135 ? 1.569 2.958 -3.810 1.00 98.56 135 VAL A O 1
ATOM 1020 N N . HIS A 1 136 ? 2.375 4.149 -2.081 1.00 98.31 136 HIS A N 1
ATOM 1021 C CA . HIS A 1 136 ? 3.756 4.241 -2.560 1.00 98.31 136 HIS A CA 1
ATOM 1022 C C . HIS A 1 136 ? 4.689 3.540 -1.575 1.00 98.31 136 HIS A C 1
ATOM 1024 O O . HIS A 1 136 ? 4.658 3.829 -0.377 1.00 98.31 136 HIS A O 1
ATOM 1030 N N . VAL A 1 137 ? 5.471 2.589 -2.079 1.00 97.94 137 VAL A N 1
ATOM 1031 C CA . VAL A 1 137 ? 6.452 1.800 -1.333 1.00 97.94 137 VAL A CA 1
ATOM 1032 C C . VAL A 1 137 ? 7.843 2.117 -1.883 1.00 97.94 137 VAL A C 1
ATOM 1034 O O . VAL A 1 137 ? 8.092 1.857 -3.054 1.00 97.94 137 VAL A O 1
ATOM 1037 N N . THR A 1 138 ? 8.728 2.660 -1.050 1.00 95.62 138 THR A N 1
ATOM 1038 C CA . THR A 1 138 ? 10.038 3.224 -1.447 1.00 95.62 138 THR A CA 1
ATOM 1039 C C . THR A 1 138 ? 11.099 3.007 -0.351 1.00 95.62 138 THR A C 1
ATOM 1041 O O . THR A 1 138 ? 10.772 2.492 0.724 1.00 95.62 138 THR A O 1
ATOM 1044 N N . ASP A 1 139 ? 12.355 3.394 -0.582 1.00 92.62 139 ASP A N 1
ATOM 1045 C CA . ASP A 1 139 ? 13.508 3.284 0.326 1.00 92.62 139 ASP A CA 1
ATOM 1046 C C . ASP A 1 139 ? 13.713 1.858 0.865 1.00 92.62 139 ASP A C 1
ATOM 1048 O O . ASP A 1 139 ? 13.624 1.623 2.072 1.00 92.62 139 ASP A O 1
ATOM 1052 N N . GLU A 1 140 ? 13.920 0.876 -0.017 1.00 92.50 140 GLU A N 1
ATOM 1053 C CA . GLU A 1 140 ? 14.243 -0.514 0.362 1.00 92.50 140 GLU A CA 1
ATOM 1054 C C . GLU A 1 140 ? 13.202 -1.163 1.302 1.00 92.50 140 GLU A C 1
ATOM 1056 O O . GLU A 1 140 ? 13.461 -2.110 2.053 1.00 92.50 140 GLU A O 1
ATOM 1061 N N . SER A 1 141 ? 11.976 -0.640 1.275 1.00 94.62 141 SER A N 1
ATOM 1062 C CA . SER A 1 141 ? 10.865 -1.131 2.081 1.00 94.62 141 SER A CA 1
ATOM 1063 C C . SER A 1 141 ? 10.529 -2.580 1.736 1.00 94.62 141 SER A C 1
ATOM 1065 O O . SER A 1 141 ? 10.323 -2.938 0.575 1.00 94.62 141 SER A O 1
ATOM 1067 N N . THR A 1 142 ? 10.356 -3.407 2.765 1.00 95.38 142 THR A N 1
ATOM 1068 C CA . THR A 1 142 ? 9.907 -4.800 2.628 1.00 95.38 142 THR A CA 1
ATOM 1069 C C . THR A 1 142 ? 8.637 -5.006 3.437 1.00 95.38 142 THR A C 1
ATOM 1071 O O . THR A 1 142 ? 8.438 -4.392 4.476 1.00 95.38 142 THR A O 1
ATOM 1074 N N . GLY A 1 143 ? 7.710 -5.837 2.990 1.00 96.06 143 GLY A N 1
ATOM 1075 C CA . GLY A 1 143 ? 6.459 -5.980 3.729 1.00 96.06 143 GLY A CA 1
ATOM 1076 C C . GLY A 1 143 ? 5.374 -6.674 2.948 1.00 96.06 143 GLY A C 1
ATOM 1077 O O . GLY A 1 143 ? 5.621 -7.213 1.875 1.00 96.06 143 GLY A O 1
ATOM 1078 N N . LEU A 1 144 ? 4.174 -6.659 3.515 1.00 98.31 144 LEU A N 1
ATOM 1079 C CA . LEU A 1 144 ? 3.018 -7.355 2.978 1.00 98.31 144 LEU A CA 1
ATOM 1080 C C . LEU A 1 144 ? 1.863 -6.382 2.762 1.00 98.31 144 LEU A C 1
ATOM 1082 O O . LEU A 1 144 ? 1.353 -5.788 3.714 1.00 98.31 144 LEU A O 1
ATOM 1086 N N . LEU A 1 145 ? 1.428 -6.266 1.513 1.00 98.81 145 LEU A N 1
ATOM 1087 C CA . LEU A 1 145 ? 0.156 -5.672 1.124 1.00 98.81 145 LEU A CA 1
ATOM 1088 C C . LEU A 1 145 ? -0.797 -6.822 0.802 1.00 98.81 145 LEU A C 1
ATOM 1090 O O . LEU A 1 145 ? -0.666 -7.431 -0.261 1.00 98.81 145 LEU A O 1
ATOM 1094 N N . ARG A 1 146 ? -1.746 -7.128 1.697 1.00 98.75 146 ARG A N 1
ATOM 1095 C CA . ARG A 1 146 ? -2.728 -8.192 1.440 1.00 98.75 146 ARG A CA 1
ATOM 1096 C C . ARG A 1 146 ? -4.171 -7.861 1.756 1.00 98.75 146 ARG A C 1
ATOM 1098 O O . ARG A 1 146 ? -4.443 -7.149 2.714 1.00 98.75 146 ARG A O 1
ATOM 1105 N N . GLN A 1 147 ? -5.104 -8.447 1.008 1.00 98.69 147 GLN A N 1
ATOM 1106 C CA . GLN A 1 147 ? -6.544 -8.307 1.271 1.00 98.69 147 GLN A CA 1
ATOM 1107 C C . GLN A 1 147 ? -7.001 -6.842 1.328 1.00 98.69 147 GLN A C 1
ATOM 1109 O O . GLN A 1 147 ? -7.932 -6.492 2.052 1.00 98.69 147 GLN A O 1
ATOM 1114 N N . ASN A 1 148 ? -6.315 -5.969 0.592 1.00 98.81 148 ASN A N 1
ATOM 1115 C CA . ASN A 1 148 ? -6.651 -4.561 0.505 1.00 98.81 148 ASN A CA 1
ATOM 1116 C C . ASN A 1 148 ? -7.445 -4.266 -0.764 1.00 98.81 148 ASN A C 1
ATOM 1118 O O . ASN A 1 148 ? -7.428 -5.019 -1.739 1.00 98.81 148 ASN A O 1
ATOM 1122 N N . VAL A 1 149 ? -8.095 -3.108 -0.751 1.00 98.81 149 VAL A N 1
ATOM 1123 C CA . VAL A 1 149 ? -8.702 -2.491 -1.922 1.00 98.81 149 VAL A CA 1
ATOM 1124 C C . VAL A 1 149 ? -7.936 -1.212 -2.238 1.00 98.81 149 VAL A C 1
ATOM 1126 O O . VAL A 1 149 ? -7.921 -0.296 -1.418 1.00 98.81 149 VAL A O 1
ATOM 1129 N N . PHE A 1 150 ? -7.322 -1.132 -3.416 1.00 98.62 150 PHE A N 1
ATOM 1130 C CA . PHE A 1 150 ? -6.620 0.062 -3.898 1.00 98.62 150 PHE A CA 1
ATOM 1131 C C . PHE A 1 150 ? -7.351 0.612 -5.114 1.00 98.62 150 PHE A C 1
ATOM 1133 O O . PHE A 1 150 ? -7.319 0.007 -6.193 1.00 98.62 150 PHE A O 1
ATOM 1140 N N . ARG A 1 151 ? -8.062 1.725 -4.933 1.00 98.12 151 ARG A N 1
ATOM 1141 C CA . ARG A 1 151 ? -8.990 2.201 -5.953 1.00 98.12 151 ARG A CA 1
ATOM 1142 C C . ARG A 1 151 ? -9.018 3.697 -6.139 1.00 98.12 151 ARG A C 1
ATOM 1144 O O . ARG A 1 151 ? -8.776 4.458 -5.208 1.00 98.12 151 ARG A O 1
ATOM 1151 N N . ASP A 1 152 ? -9.451 4.088 -7.329 1.00 96.94 152 ASP A N 1
ATOM 1152 C CA . ASP A 1 152 ? -9.793 5.466 -7.665 1.00 96.94 152 ASP A CA 1
ATOM 1153 C C . ASP A 1 152 ? -8.656 6.462 -7.374 1.00 96.94 152 ASP A C 1
ATOM 1155 O O . ASP A 1 152 ? -8.917 7.601 -6.991 1.00 96.94 152 ASP A O 1
ATOM 1159 N N . GLY A 1 153 ? -7.397 6.043 -7.562 1.00 92.75 153 GLY A N 1
ATOM 1160 C CA . GLY A 1 153 ? -6.220 6.914 -7.608 1.00 92.75 153 GLY A CA 1
ATOM 1161 C C . GLY A 1 153 ? -6.241 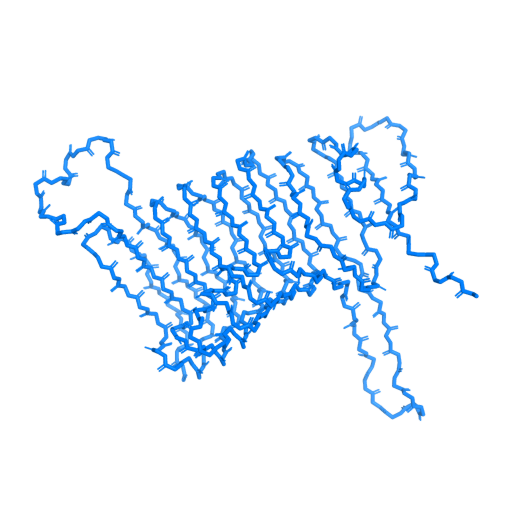7.776 -8.868 1.00 92.75 153 GLY A C 1
ATOM 1162 O O . GLY A 1 153 ? -5.553 7.494 -9.843 1.00 92.75 153 GLY A O 1
ATOM 1163 N N . LEU A 1 154 ? -7.099 8.788 -8.906 1.00 92.00 154 LEU A N 1
ATOM 1164 C CA . LEU A 1 154 ? -7.379 9.582 -10.106 1.00 92.00 154 LEU A CA 1
ATOM 1165 C C . LEU A 1 154 ? -6.671 10.942 -10.069 1.00 92.00 154 LEU A C 1
ATOM 1167 O O . LEU A 1 154 ? -6.353 11.424 -8.988 1.00 92.00 154 LEU A O 1
ATOM 1171 N N . PRO A 1 155 ? -6.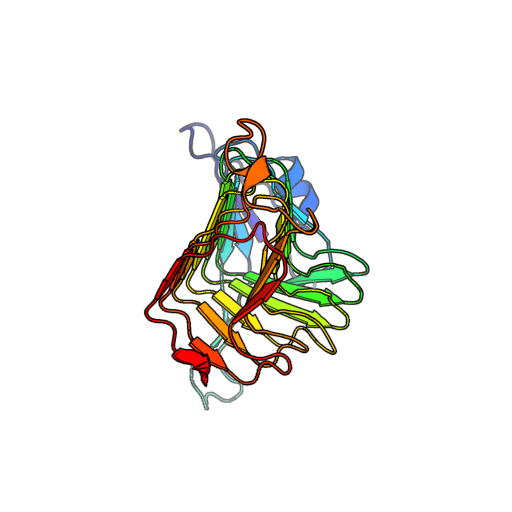468 11.614 -11.219 1.00 91.00 155 PRO A N 1
ATOM 1172 C CA . PRO A 1 155 ? -6.708 11.147 -12.588 1.00 91.00 155 PRO A CA 1
ATOM 1173 C C . PRO A 1 155 ? -5.554 10.332 -13.186 1.00 91.00 155 PRO A C 1
ATOM 1175 O O . PRO A 1 155 ? -5.739 9.753 -14.255 1.00 91.00 155 PRO A O 1
ATOM 1178 N N . HIS A 1 156 ? -4.390 10.300 -12.530 1.00 92.31 156 HIS A N 1
ATOM 1179 C CA . HIS A 1 156 ? -3.146 9.723 -13.061 1.00 92.31 156 HIS A CA 1
ATOM 1180 C C . HIS A 1 156 ? -2.435 8.797 -12.070 1.00 92.31 156 HIS A C 1
ATOM 1182 O O . HIS A 1 156 ? -1.295 8.422 -12.307 1.00 92.31 156 HIS A O 1
ATOM 1188 N N . GLY A 1 157 ? -3.068 8.469 -10.945 1.00 93.75 157 GLY A N 1
ATOM 1189 C CA . GLY A 1 157 ? -2.423 7.695 -9.899 1.00 93.75 157 GLY A CA 1
ATOM 1190 C C . GLY A 1 157 ? -2.410 6.201 -10.197 1.00 93.75 157 GLY A C 1
ATOM 1191 O O . GLY A 1 157 ? -3.388 5.658 -10.717 1.00 93.75 157 GLY A O 1
ATOM 1192 N N . ALA A 1 158 ? -1.330 5.525 -9.819 1.00 97.75 158 ALA A N 1
ATOM 1193 C CA . ALA A 1 158 ? -1.286 4.070 -9.754 1.00 97.75 158 ALA A CA 1
ATOM 1194 C C . ALA A 1 158 ? -2.063 3.546 -8.531 1.00 97.75 158 ALA A C 1
ATOM 1196 O O . ALA A 1 158 ? -2.256 4.252 -7.539 1.00 97.75 158 ALA A O 1
ATOM 1197 N N . GLY A 1 159 ? -2.488 2.281 -8.555 1.00 98.12 159 GLY A N 1
ATOM 1198 C CA . GLY A 1 159 ? -3.003 1.636 -7.339 1.00 98.12 159 GLY A CA 1
ATOM 1199 C C . GLY A 1 159 ? -1.888 1.439 -6.308 1.00 98.12 159 GLY A C 1
ATOM 1200 O O . GLY A 1 159 ? -1.967 1.928 -5.181 1.00 98.12 159 GLY A O 1
ATOM 1201 N N . VAL A 1 160 ? -0.815 0.769 -6.721 1.00 98.69 160 VAL A N 1
ATOM 1202 C CA . VAL A 1 160 ? 0.423 0.626 -5.946 1.00 98.69 160 VAL A CA 1
ATOM 1203 C C . VAL A 1 160 ? 1.600 1.050 -6.809 1.00 98.69 160 VAL A C 1
ATOM 1205 O O . VAL A 1 160 ? 1.707 0.602 -7.946 1.00 98.69 160 VAL A O 1
ATOM 1208 N N . TRP A 1 161 ? 2.488 1.869 -6.266 1.00 98.38 161 TRP A N 1
ATOM 1209 C CA . TRP A 1 161 ? 3.747 2.260 -6.890 1.00 98.38 161 TRP A CA 1
ATOM 1210 C C . TRP A 1 161 ? 4.905 1.782 -6.013 1.00 98.38 161 TRP A C 1
ATOM 1212 O O . TRP A 1 161 ? 4.889 2.006 -4.802 1.00 98.38 161 TRP A O 1
ATOM 1222 N N . VAL A 1 162 ? 5.856 1.060 -6.599 1.00 98.06 162 VAL A N 1
ATOM 1223 C CA . VAL A 1 162 ? 7.002 0.459 -5.905 1.00 98.06 162 VAL A CA 1
ATOM 1224 C C . VAL A 1 162 ? 8.281 0.989 -6.539 1.00 98.06 162 VAL A C 1
ATOM 1226 O O . VAL A 1 162 ? 8.447 0.810 -7.745 1.00 98.06 162 VAL A O 1
ATOM 1229 N N . THR A 1 163 ? 9.148 1.609 -5.738 1.00 95.50 163 THR A N 1
ATOM 1230 C CA . THR A 1 163 ? 10.386 2.268 -6.187 1.00 95.50 163 THR A CA 1
ATOM 1231 C C . THR A 1 163 ? 11.569 2.010 -5.252 1.00 95.50 163 THR A C 1
ATOM 1233 O O . THR A 1 163 ? 11.400 1.451 -4.166 1.00 95.50 163 THR A O 1
ATOM 1236 N N . ASP A 1 164 ? 12.762 2.445 -5.665 1.00 91.75 164 ASP A N 1
ATOM 1237 C CA . ASP A 1 164 ? 13.951 2.637 -4.819 1.00 91.75 164 ASP A CA 1
ATOM 1238 C C . ASP A 1 164 ? 14.341 1.394 -4.004 1.00 91.75 164 ASP A C 1
ATOM 1240 O O . ASP A 1 164 ? 14.416 1.420 -2.772 1.00 91.75 164 ASP A O 1
ATOM 1244 N N . GLY A 1 165 ? 14.506 0.259 -4.686 1.00 91.81 165 GLY A N 1
ATOM 1245 C CA . GLY A 1 165 ? 14.930 -1.001 -4.068 1.00 91.81 165 GLY A CA 1
ATOM 1246 C C . GLY A 1 165 ? 13.862 -1.677 -3.204 1.00 91.81 165 GLY A C 1
ATOM 1247 O O . GLY A 1 165 ? 14.127 -2.690 -2.552 1.00 91.81 165 GLY A O 1
ATOM 1248 N N . ALA A 1 166 ? 12.631 -1.157 -3.171 1.00 95.25 166 ALA A N 1
ATOM 1249 C CA . ALA A 1 166 ? 11.562 -1.775 -2.401 1.00 95.25 166 ALA A CA 1
ATOM 1250 C C . ALA A 1 166 ? 11.202 -3.177 -2.935 1.00 95.25 166 ALA A C 1
ATOM 1252 O O . ALA A 1 166 ? 11.091 -3.426 -4.139 1.00 95.25 166 ALA A O 1
ATOM 1253 N N . SER A 1 167 ? 10.951 -4.105 -2.008 1.00 96.75 167 SER A N 1
ATOM 1254 C CA . SER A 1 167 ? 10.606 -5.503 -2.302 1.00 96.75 167 SER A CA 1
ATOM 1255 C C . SER A 1 167 ? 9.410 -5.974 -1.455 1.00 96.75 167 SER A C 1
ATOM 1257 O O . SER A 1 167 ? 9.540 -6.818 -0.562 1.00 96.75 167 SER A O 1
ATOM 1259 N N . PRO A 1 168 ? 8.208 -5.407 -1.676 1.00 98.12 168 PRO A N 1
ATOM 1260 C CA . PRO A 1 168 ? 6.995 -5.880 -1.024 1.00 98.12 168 PRO A CA 1
ATOM 1261 C C . PRO A 1 168 ? 6.456 -7.175 -1.640 1.00 98.12 168 PRO A C 1
ATOM 1263 O O . PRO A 1 168 ? 6.602 -7.435 -2.835 1.00 98.12 168 PRO A O 1
ATOM 1266 N N . GLU A 1 169 ? 5.739 -7.947 -0.833 1.00 98.81 169 GLU A N 1
ATOM 1267 C CA . GLU A 1 169 ? 4.773 -8.937 -1.298 1.00 98.81 169 GLU A CA 1
ATOM 1268 C C . GLU A 1 169 ? 3.402 -8.263 -1.436 1.00 98.81 169 GLU A C 1
ATOM 1270 O O . GLU A 1 169 ? 2.859 -7.701 -0.482 1.00 98.81 169 GLU A O 1
ATOM 1275 N N . ILE A 1 170 ? 2.849 -8.298 -2.643 1.00 98.88 170 ILE A N 1
ATOM 1276 C CA . ILE A 1 170 ? 1.556 -7.728 -3.008 1.00 98.88 170 ILE A CA 1
ATOM 1277 C C . ILE A 1 170 ? 0.665 -8.896 -3.404 1.00 98.88 170 ILE A C 1
ATOM 1279 O O . ILE A 1 170 ? 0.813 -9.438 -4.505 1.00 98.88 170 ILE A O 1
ATOM 1283 N N . CYS A 1 171 ? -0.249 -9.297 -2.520 1.00 98.75 171 CYS A N 1
ATOM 1284 C CA . CYS A 1 171 ? -1.081 -10.469 -2.762 1.00 98.75 171 CYS A CA 1
ATOM 1285 C C . CYS A 1 171 ? -2.524 -10.372 -2.278 1.00 98.75 171 CYS A C 1
ATOM 1287 O O . CYS A 1 171 ? -2.833 -9.665 -1.332 1.00 98.75 171 CYS A O 1
ATOM 1289 N N . GLU A 1 172 ? -3.440 -11.082 -2.938 1.00 98.75 172 GLU A N 1
ATOM 1290 C CA . GLU A 1 172 ? -4.862 -11.120 -2.555 1.00 98.75 172 GLU A CA 1
ATOM 1291 C C . GLU A 1 172 ? -5.542 -9.735 -2.496 1.00 98.75 172 GLU A C 1
ATOM 1293 O O . GLU A 1 172 ? -6.508 -9.548 -1.757 1.00 98.75 172 GLU A O 1
ATOM 1298 N N . ASN A 1 173 ? -5.050 -8.739 -3.241 1.00 98.81 173 ASN A N 1
ATOM 1299 C CA . ASN A 1 173 ? -5.652 -7.404 -3.274 1.00 98.81 173 ASN A CA 1
ATOM 1300 C C . ASN A 1 173 ? -6.618 -7.248 -4.455 1.00 98.81 173 ASN A C 1
ATOM 1302 O O . ASN A 1 173 ? -6.445 -7.854 -5.518 1.00 98.81 173 ASN A O 1
ATOM 1306 N N . GLU A 1 174 ? -7.595 -6.358 -4.293 1.00 98.69 174 GLU A N 1
ATOM 1307 C CA . GLU A 1 174 ? -8.413 -5.839 -5.387 1.00 98.69 174 GLU A CA 1
ATOM 1308 C C . GLU A 1 174 ? -7.941 -4.436 -5.770 1.00 98.69 174 GLU A C 1
ATOM 1310 O O . GLU A 1 174 ? -7.934 -3.523 -4.946 1.00 98.69 174 GLU A O 1
ATOM 1315 N N . ILE A 1 175 ? -7.555 -4.249 -7.030 1.00 98.62 175 ILE A N 1
ATOM 1316 C CA . ILE A 1 175 ? -6.945 -3.006 -7.503 1.00 98.62 175 ILE A CA 1
ATOM 1317 C C . ILE A 1 175 ? -7.707 -2.514 -8.728 1.00 98.62 175 ILE A C 1
ATOM 1319 O O . ILE A 1 175 ? -7.720 -3.199 -9.753 1.00 98.62 175 ILE A O 1
ATOM 1323 N N . TYR A 1 176 ? -8.372 -1.357 -8.650 1.00 98.25 176 TYR A N 1
ATOM 1324 C CA . TYR A 1 176 ? -9.222 -0.921 -9.760 1.00 98.25 176 TYR A CA 1
ATOM 1325 C C . TYR A 1 176 ? -9.505 0.574 -9.870 1.00 98.25 176 TYR A C 1
ATOM 1327 O O . TYR A 1 176 ? -9.435 1.309 -8.898 1.00 98.25 176 TYR A O 1
ATOM 1335 N N . GLY A 1 177 ? -9.888 1.025 -11.068 1.00 96.38 177 GLY A N 1
ATOM 1336 C CA . GLY A 1 177 ? -10.348 2.406 -11.291 1.00 96.38 177 GLY A CA 1
ATOM 1337 C C . GLY A 1 177 ? -9.251 3.466 -11.146 1.00 96.38 177 GLY A C 1
ATOM 1338 O O . GLY A 1 177 ? -9.547 4.644 -10.979 1.00 96.38 177 GLY A O 1
ATOM 1339 N N . ASN A 1 178 ? -7.985 3.052 -11.186 1.00 97.19 178 ASN A N 1
ATOM 1340 C CA . ASN A 1 178 ? -6.838 3.938 -11.029 1.00 97.19 178 ASN A CA 1
ATOM 1341 C C . ASN A 1 178 ? -6.520 4.674 -12.340 1.00 97.19 178 ASN A C 1
ATOM 1343 O O . ASN A 1 178 ? -6.780 4.177 -13.442 1.00 97.19 178 ASN A O 1
ATOM 1347 N N . GLY A 1 179 ? -5.981 5.884 -12.202 1.00 96.12 179 GLY A N 1
ATOM 1348 C CA . GLY A 1 179 ? -5.664 6.786 -13.305 1.00 96.12 179 GLY A CA 1
ATOM 1349 C C . GLY A 1 179 ? -4.480 6.351 -14.168 1.00 96.12 179 GLY A C 1
ATOM 1350 O O . GLY A 1 179 ? -4.330 6.849 -15.285 1.00 96.12 179 GLY A O 1
ATOM 1351 N N . ASP A 1 180 ? -3.686 5.411 -13.663 1.00 95.69 180 ASP A N 1
ATOM 1352 C CA . ASP A 1 180 ? -2.584 4.738 -14.346 1.00 95.69 180 ASP A CA 1
ATOM 1353 C C . ASP A 1 180 ? -2.717 3.200 -14.207 1.00 95.69 180 ASP A C 1
ATOM 1355 O O . ASP A 1 180 ? -3.833 2.670 -14.287 1.00 95.69 180 ASP A O 1
ATOM 1359 N N . CYS A 1 181 ? -1.619 2.450 -14.063 1.00 96.81 181 CYS A N 1
ATOM 1360 C CA . CYS A 1 181 ? -1.636 1.007 -13.860 1.00 96.81 181 CYS A CA 1
ATOM 1361 C C . CYS A 1 181 ? -2.191 0.634 -12.478 1.00 96.81 181 CYS A C 1
ATOM 1363 O O . CYS A 1 181 ? -2.143 1.405 -11.515 1.00 96.81 181 CYS A O 1
ATOM 1365 N N . GLY A 1 182 ? -2.683 -0.598 -12.340 1.00 97.75 182 GLY A N 1
ATOM 1366 C CA . GLY A 1 182 ? -2.998 -1.140 -11.020 1.00 97.75 182 GLY A CA 1
ATOM 1367 C C . GLY A 1 182 ? -1.753 -1.231 -10.130 1.00 97.75 182 GLY A C 1
ATOM 1368 O O . GLY A 1 182 ? -1.780 -0.757 -8.998 1.00 97.75 182 GLY A O 1
ATOM 1369 N N . VAL A 1 183 ? -0.654 -1.778 -10.653 1.00 98.56 183 VAL A N 1
ATOM 1370 C CA . VAL A 1 183 ? 0.658 -1.766 -9.987 1.00 98.56 183 VAL A CA 1
ATOM 1371 C C . VAL A 1 183 ? 1.710 -1.203 -10.938 1.00 98.56 183 VAL A C 1
ATOM 1373 O O . VAL A 1 183 ? 1.768 -1.619 -12.091 1.00 98.56 183 VAL A O 1
ATOM 1376 N N . VAL A 1 184 ? 2.548 -0.292 -10.457 1.00 97.88 184 VAL A N 1
ATOM 1377 C CA . VAL A 1 184 ? 3.740 0.205 -11.148 1.00 97.88 184 VAL A CA 1
ATOM 1378 C C . VAL A 1 184 ? 4.960 -0.206 -10.337 1.00 97.88 184 VAL A C 1
ATOM 1380 O O . VAL A 1 184 ? 5.023 0.043 -9.134 1.00 97.88 184 VAL A O 1
ATOM 1383 N N . VAL A 1 185 ? 5.910 -0.853 -10.999 1.00 97.25 185 VAL A N 1
ATOM 1384 C CA . VAL A 1 185 ? 7.246 -1.127 -10.472 1.00 97.25 185 VAL A CA 1
ATOM 1385 C C . VAL A 1 185 ? 8.201 -0.259 -11.263 1.00 97.25 185 VAL A C 1
ATOM 1387 O O . VAL A 1 185 ? 8.253 -0.385 -12.486 1.00 97.25 185 VAL A O 1
ATOM 1390 N N . GLU A 1 186 ? 8.907 0.624 -10.580 1.00 93.56 186 GLU A N 1
ATOM 1391 C CA . GLU A 1 186 ? 9.790 1.585 -11.218 1.00 93.56 186 GLU A CA 1
ATOM 1392 C C . GLU A 1 186 ? 11.145 1.618 -10.525 1.00 93.56 186 GLU A C 1
ATOM 1394 O O . GLU A 1 186 ? 11.233 1.497 -9.310 1.00 93.56 186 GLU A O 1
ATOM 1399 N N . ASP A 1 187 ? 12.199 1.753 -11.317 1.00 84.25 187 ASP A N 1
ATOM 1400 C CA . ASP A 1 187 ? 13.545 2.039 -10.839 1.00 84.25 187 ASP A CA 1
ATOM 1401 C C . ASP A 1 187 ? 14.060 3.274 -11.580 1.00 84.25 187 ASP A C 1
ATOM 1403 O O . ASP A 1 187 ? 14.079 3.284 -12.817 1.00 84.25 187 ASP A O 1
ATOM 1407 N N . GLU A 1 188 ? 14.441 4.319 -10.841 1.00 66.69 188 GLU A N 1
ATOM 1408 C CA . GLU A 1 188 ? 14.979 5.559 -11.423 1.00 66.69 188 GLU A CA 1
ATOM 1409 C C . GLU A 1 188 ? 16.469 5.439 -11.792 1.00 66.69 188 GLU A C 1
ATOM 1411 O O . GLU A 1 188 ? 16.987 6.262 -12.556 1.00 66.69 188 GLU A O 1
ATOM 1416 N N . ASP A 1 189 ? 17.152 4.389 -11.324 1.00 59.00 189 ASP A N 1
ATOM 1417 C CA . ASP A 1 189 ? 18.523 4.073 -11.716 1.00 59.00 189 ASP A CA 1
ATOM 1418 C C . ASP A 1 189 ? 18.549 3.703 -13.201 1.00 59.00 189 ASP A C 1
ATOM 1420 O O . ASP A 1 189 ? 18.267 2.562 -13.547 1.00 59.00 189 ASP A O 1
ATOM 1424 N N . GLY A 1 190 ? 18.853 4.690 -14.059 1.00 50.16 190 GLY A N 1
ATOM 1425 C CA . GLY A 1 190 ? 18.649 4.741 -15.517 1.00 50.16 190 GLY A CA 1
ATOM 1426 C C . GLY A 1 190 ? 18.856 3.446 -16.335 1.00 50.16 190 GLY A C 1
ATOM 1427 O O . GLY A 1 190 ? 18.247 2.408 -16.090 1.00 50.16 190 GLY A O 1
ATOM 1428 N N . PRO A 1 191 ? 19.596 3.451 -17.456 1.00 44.03 191 PRO A N 1
ATOM 1429 C CA . PRO A 1 191 ? 19.914 2.195 -18.118 1.00 44.03 191 PRO A CA 1
ATOM 1430 C C . PRO A 1 191 ? 20.962 1.468 -17.269 1.00 44.03 191 PRO A C 1
ATOM 1432 O O . PRO A 1 191 ? 22.160 1.620 -17.490 1.00 44.03 191 PRO A O 1
ATOM 1435 N N . LEU A 1 192 ? 20.514 0.675 -16.295 1.00 50.69 192 LEU A N 1
ATOM 1436 C CA . LEU A 1 192 ? 21.328 -0.386 -15.712 1.00 50.69 192 LEU A CA 1
ATOM 1437 C C . LEU A 1 192 ? 21.612 -1.397 -16.826 1.00 50.69 192 LEU A C 1
ATOM 1439 O O . LEU A 1 192 ? 20.833 -2.314 -17.087 1.00 50.69 192 LEU A O 1
ATOM 1443 N N . GLY A 1 193 ? 22.709 -1.174 -17.546 1.00 51.25 193 GLY A N 1
ATOM 1444 C CA . GLY A 1 193 ? 23.333 -2.227 -18.331 1.00 51.25 193 GLY A CA 1
ATOM 1445 C C . GLY A 1 193 ? 23.724 -3.378 -17.405 1.00 51.25 193 GLY A C 1
ATOM 1446 O O . GLY A 1 193 ? 23.862 -3.198 -16.195 1.00 51.25 193 GLY A O 1
ATOM 1447 N N . ASP A 1 194 ? 23.941 -4.561 -17.976 1.00 54.94 194 ASP A N 1
ATOM 1448 C CA . ASP A 1 194 ? 24.387 -5.761 -17.249 1.00 54.94 194 ASP A CA 1
ATOM 1449 C C . ASP A 1 194 ? 25.638 -5.534 -16.362 1.00 54.94 194 ASP A C 1
ATOM 1451 O O . ASP A 1 194 ? 25.933 -6.355 -15.500 1.00 54.94 194 ASP A O 1
ATOM 1455 N N . GLU A 1 195 ? 26.353 -4.421 -16.542 1.00 54.00 195 GLU A N 1
ATOM 1456 C CA . GLU A 1 195 ? 27.586 -4.029 -15.850 1.00 54.00 195 GLU A CA 1
ATOM 1457 C C . GLU A 1 195 ? 27.409 -3.746 -14.346 1.00 54.00 195 GLU A C 1
ATOM 1459 O O . GLU A 1 195 ? 28.322 -4.026 -13.575 1.00 54.00 195 GLU A O 1
ATOM 1464 N N . ASN A 1 196 ? 26.234 -3.279 -13.903 1.00 54.81 196 ASN A N 1
ATOM 1465 C CA . ASN A 1 196 ? 25.960 -3.021 -12.476 1.00 54.81 196 ASN A CA 1
ATOM 1466 C C . ASN A 1 196 ? 25.333 -4.227 -11.757 1.00 54.81 196 ASN A C 1
ATOM 1468 O O . ASN A 1 196 ? 25.027 -4.159 -10.571 1.00 54.81 196 ASN A O 1
ATOM 1472 N N . ARG A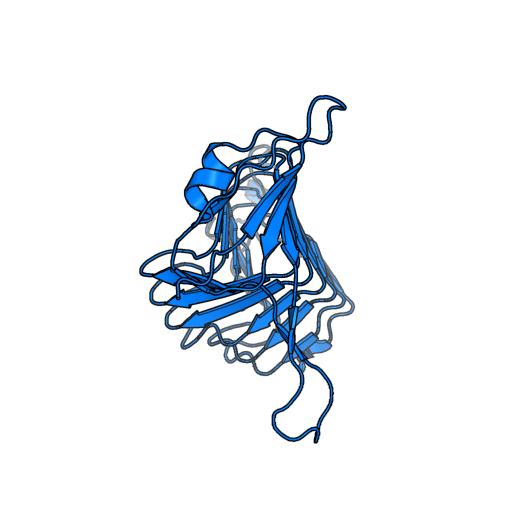 1 197 ? 25.137 -5.356 -12.456 1.00 57.06 197 ARG A N 1
ATOM 1473 C CA . ARG A 1 197 ? 24.569 -6.585 -11.875 1.00 57.06 197 ARG A CA 1
ATOM 1474 C C . ARG A 1 197 ? 25.416 -7.150 -10.731 1.00 57.06 197 ARG A C 1
ATOM 1476 O O . ARG A 1 197 ? 24.872 -7.830 -9.863 1.00 57.06 197 ARG A O 1
ATOM 1483 N N . ASP A 1 198 ? 26.717 -6.884 -10.767 1.00 64.38 198 ASP A N 1
ATOM 1484 C CA . ASP A 1 198 ? 27.691 -7.352 -9.783 1.00 64.38 198 ASP A CA 1
ATOM 1485 C C . ASP A 1 198 ? 28.060 -6.266 -8.754 1.00 64.38 198 ASP A C 1
ATOM 1487 O O . ASP A 1 198 ? 28.955 -6.488 -7.935 1.00 64.38 198 ASP A O 1
ATOM 1491 N N . ASP A 1 199 ? 27.390 -5.104 -8.778 1.00 70.44 199 ASP A N 1
ATOM 1492 C CA . ASP A 1 199 ? 27.566 -4.072 -7.756 1.00 70.44 199 ASP A CA 1
ATOM 1493 C C . ASP A 1 199 ? 26.940 -4.556 -6.432 1.00 70.44 199 ASP A C 1
ATOM 1495 O O . ASP A 1 199 ? 25.727 -4.785 -6.376 1.00 70.44 199 ASP A O 1
ATOM 1499 N N . PRO A 1 200 ? 27.737 -4.754 -5.364 1.00 67.94 200 PRO A N 1
ATOM 1500 C CA . PRO A 1 200 ? 27.222 -5.201 -4.074 1.00 67.94 200 PRO A CA 1
ATOM 1501 C C . PRO A 1 200 ? 26.295 -4.182 -3.398 1.00 67.94 200 PRO A C 1
ATOM 1503 O O . PRO A 1 200 ? 25.546 -4.578 -2.504 1.00 67.94 200 PRO A O 1
ATOM 1506 N N . ASP A 1 201 ? 26.342 -2.912 -3.807 1.00 72.50 201 ASP A N 1
ATOM 1507 C CA . ASP A 1 201 ? 25.528 -1.839 -3.238 1.00 72.50 201 ASP A CA 1
ATOM 1508 C C . ASP A 1 201 ? 24.227 -1.611 -4.039 1.00 72.50 201 ASP A C 1
ATOM 1510 O O . ASP A 1 201 ? 23.363 -0.847 -3.607 1.00 72.50 201 ASP A O 1
ATOM 1514 N N . PHE A 1 202 ? 24.038 -2.296 -5.177 1.00 76.62 202 PHE A N 1
ATOM 1515 C CA . PHE A 1 202 ? 22.804 -2.213 -5.961 1.00 76.62 202 PHE A CA 1
ATOM 1516 C C . PHE A 1 202 ? 21.663 -3.015 -5.313 1.00 76.62 202 PHE A C 1
ATOM 1518 O O . PHE A 1 202 ? 21.726 -4.242 -5.182 1.00 76.62 202 PHE A O 1
ATOM 1525 N N . SER A 1 203 ? 20.573 -2.323 -4.969 1.00 82.56 203 SER A N 1
ATOM 1526 C CA . SER A 1 203 ? 19.354 -2.921 -4.416 1.00 82.56 203 SER A CA 1
ATOM 1527 C C . SER A 1 203 ? 18.224 -2.875 -5.455 1.00 82.56 203 SER A C 1
ATOM 1529 O O . SER A 1 203 ? 17.634 -1.818 -5.667 1.00 82.56 203 SER A O 1
ATOM 1531 N N . PRO A 1 204 ? 17.905 -3.989 -6.143 1.00 87.31 204 PRO A N 1
ATOM 1532 C CA . PRO A 1 204 ? 16.889 -3.981 -7.190 1.00 87.31 204 PRO A CA 1
ATOM 1533 C C . PRO A 1 204 ? 15.482 -3.809 -6.622 1.00 87.31 204 PRO A C 1
ATOM 1535 O O . PRO A 1 204 ? 15.096 -4.486 -5.665 1.00 87.31 204 PRO A O 1
ATOM 1538 N N . THR A 1 205 ? 14.648 -3.032 -7.315 1.00 93.44 205 THR A N 1
ATOM 1539 C CA . THR A 1 205 ? 13.211 -2.979 -7.020 1.00 93.44 205 THR A CA 1
ATOM 1540 C C . THR A 1 205 ? 12.550 -4.309 -7.407 1.00 93.44 205 THR A C 1
ATOM 1542 O O . THR A 1 205 ? 12.277 -4.591 -8.581 1.00 93.44 205 THR A O 1
ATOM 1545 N N . ALA A 1 206 ? 12.327 -5.182 -6.422 1.00 95.19 206 ALA A N 1
ATOM 1546 C CA . ALA A 1 206 ? 12.035 -6.602 -6.637 1.00 95.19 206 ALA A CA 1
ATOM 1547 C C . ALA A 1 206 ? 10.759 -7.087 -5.917 1.00 95.19 206 ALA A C 1
ATOM 1549 O O . ALA A 1 206 ? 10.834 -7.976 -5.062 1.00 95.19 206 ALA A O 1
ATOM 1550 N N . PRO A 1 207 ? 9.567 -6.540 -6.219 1.00 98.19 207 PRO A N 1
ATOM 1551 C CA . PRO A 1 207 ? 8.334 -6.972 -5.571 1.00 98.19 207 PRO A CA 1
ATOM 1552 C C . PRO A 1 207 ? 7.905 -8.381 -6.004 1.00 98.19 207 PRO A C 1
ATOM 1554 O O . PRO A 1 207 ? 8.134 -8.822 -7.134 1.00 98.19 207 PRO A O 1
ATOM 1557 N N . GLN A 1 208 ? 7.195 -9.072 -5.117 1.00 98.75 208 GLN A N 1
ATOM 1558 C CA . GLN A 1 208 ? 6.435 -10.278 -5.438 1.00 98.75 208 GLN A CA 1
ATOM 1559 C C . GLN A 1 208 ? 4.970 -9.888 -5.630 1.00 98.75 208 GLN A C 1
ATOM 1561 O O . GLN A 1 208 ? 4.342 -9.397 -4.701 1.00 98.75 208 GLN A O 1
ATOM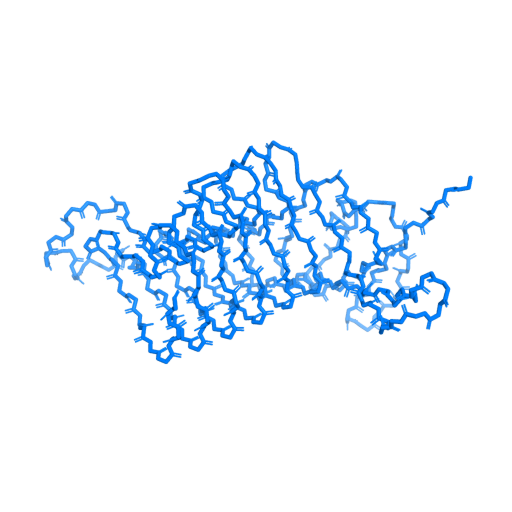 1566 N N . ILE A 1 209 ? 4.416 -10.086 -6.825 1.00 98.81 209 ILE A N 1
ATOM 1567 C CA . ILE A 1 209 ? 3.058 -9.656 -7.176 1.00 98.81 209 ILE A CA 1
ATOM 1568 C C . ILE A 1 209 ? 2.259 -10.880 -7.603 1.00 98.81 209 ILE A C 1
ATOM 1570 O O . ILE A 1 209 ? 2.477 -11.418 -8.692 1.00 98.81 209 ILE A O 1
ATOM 1574 N N . HIS A 1 210 ? 1.315 -11.324 -6.777 1.00 98.75 210 HIS A N 1
ATOM 1575 C CA . HIS A 1 210 ? 0.552 -12.533 -7.081 1.00 98.75 210 HIS A CA 1
ATOM 1576 C C . HIS A 1 210 ? -0.849 -12.574 -6.508 1.00 98.75 210 HIS A C 1
ATOM 1578 O O . HIS A 1 210 ? -1.131 -11.941 -5.506 1.00 98.75 210 HIS A O 1
ATOM 1584 N N . HIS A 1 211 ? -1.739 -13.368 -7.104 1.00 98.75 211 HIS A N 1
ATOM 1585 C CA . HIS A 1 211 ? -3.103 -13.561 -6.590 1.00 98.75 211 HIS A CA 1
ATOM 1586 C C . HIS A 1 211 ? -3.921 -12.268 -6.443 1.00 98.75 211 HIS A C 1
ATOM 1588 O O . HIS A 1 211 ? -4.910 -12.236 -5.713 1.00 98.75 211 HIS A O 1
ATOM 1594 N N . ASN A 1 212 ? -3.534 -11.192 -7.127 1.00 98.69 212 ASN A N 1
ATOM 1595 C CA . ASN A 1 212 ? -4.299 -9.954 -7.129 1.00 98.69 212 ASN A CA 1
ATOM 1596 C C . ASN A 1 212 ? -5.336 -9.976 -8.249 1.00 98.69 212 ASN A C 1
ATOM 1598 O O . ASN A 1 212 ? -5.162 -10.637 -9.280 1.00 98.69 212 ASN A O 1
ATOM 1602 N N . VAL A 1 213 ? -6.393 -9.189 -8.073 1.00 98.56 213 VAL A N 1
ATOM 1603 C CA . VAL A 1 213 ? -7.364 -8.905 -9.126 1.00 98.56 213 VAL A CA 1
ATOM 1604 C C . VAL A 1 213 ? -7.251 -7.438 -9.519 1.00 98.56 213 VAL A C 1
ATOM 1606 O O . VAL A 1 213 ? -7.589 -6.555 -8.734 1.00 98.56 213 VAL A O 1
ATOM 1609 N N . LEU A 1 214 ? -6.781 -7.185 -10.738 1.00 98.19 214 LEU A N 1
ATOM 1610 C CA . LEU A 1 214 ? -6.558 -5.851 -11.287 1.00 98.19 214 LEU A CA 1
ATOM 1611 C C . LEU A 1 214 ? -7.598 -5.582 -12.373 1.00 98.19 214 LEU A C 1
ATOM 1613 O O . LEU A 1 214 ? -7.784 -6.426 -13.248 1.00 98.19 214 LEU A O 1
ATOM 1617 N N . ARG A 1 215 ? -8.297 -4.444 -12.312 1.00 97.19 215 ARG A N 1
ATOM 1618 C CA . ARG A 1 215 ? -9.409 -4.131 -13.229 1.00 97.19 215 ARG A CA 1
ATOM 1619 C C . ARG A 1 215 ? -9.444 -2.651 -13.582 1.00 97.19 215 ARG A C 1
ATOM 1621 O O . ARG A 1 215 ? -9.300 -1.822 -12.693 1.00 97.19 215 ARG A O 1
ATOM 1628 N N . ASN A 1 216 ? -9.764 -2.291 -14.821 1.00 92.44 216 ASN A N 1
ATOM 1629 C CA . ASN A 1 216 ? -10.072 -0.896 -15.192 1.00 92.44 216 ASN A CA 1
ATOM 1630 C C . ASN A 1 216 ? -8.985 0.140 -14.804 1.00 92.44 216 ASN A C 1
ATOM 1632 O O . ASN A 1 216 ? -9.318 1.281 -14.482 1.00 92.44 216 ASN A O 1
ATOM 1636 N N . GLY A 1 217 ? -7.704 -0.243 -14.775 1.00 88.44 217 GLY A N 1
ATOM 1637 C CA . GLY A 1 217 ? -6.596 0.712 -14.656 1.00 88.44 217 GLY A CA 1
ATOM 1638 C C . GLY A 1 217 ? -6.342 1.362 -16.013 1.00 88.44 217 GLY A C 1
ATOM 1639 O O . GLY A 1 217 ? -6.183 0.649 -17.005 1.00 88.44 217 GLY A O 1
ATOM 1640 N N . ARG A 1 218 ? -6.327 2.697 -16.091 1.00 90.94 218 ARG A N 1
ATOM 1641 C CA . ARG A 1 218 ? -6.198 3.409 -17.377 1.00 90.94 218 ARG A CA 1
ATOM 1642 C C . ARG A 1 218 ? -4.834 3.187 -18.047 1.00 90.94 218 ARG A C 1
ATOM 1644 O O . ARG A 1 218 ? -4.767 3.212 -19.273 1.00 90.94 218 ARG A O 1
ATOM 1651 N N . GLY A 1 219 ? -3.786 2.957 -17.257 1.00 86.75 219 GLY A N 1
ATOM 1652 C CA . GLY A 1 219 ? -2.438 2.616 -17.731 1.00 86.75 219 GLY A CA 1
ATOM 1653 C C . GLY A 1 219 ? -2.211 1.118 -17.966 1.00 86.75 219 GLY A C 1
ATOM 1654 O O . GLY A 1 219 ? -1.238 0.740 -18.611 1.00 86.75 219 GLY A O 1
ATOM 1655 N N . GLY A 1 220 ? -3.123 0.257 -17.494 1.00 92.12 220 GLY A N 1
ATOM 1656 C CA . GLY A 1 220 ? -3.034 -1.200 -17.609 1.00 92.12 220 GLY A CA 1
ATOM 1657 C C . GLY A 1 220 ? -3.073 -1.931 -16.263 1.00 92.12 220 GLY A C 1
ATOM 1658 O O . GLY A 1 220 ? -3.502 -1.397 -15.240 1.00 92.12 220 GLY A O 1
ATOM 1659 N N . GLY A 1 221 ? -2.652 -3.199 -16.273 1.00 94.81 221 GLY A N 1
ATOM 1660 C CA . GLY A 1 221 ? -2.574 -4.039 -15.075 1.00 94.81 221 GLY A CA 1
ATOM 1661 C C . GLY A 1 221 ? -1.314 -3.755 -14.261 1.00 94.81 221 GLY A C 1
ATOM 1662 O O . GLY A 1 221 ? -1.376 -3.073 -13.241 1.00 94.81 221 GLY A O 1
ATOM 1663 N N . ILE A 1 222 ? -0.181 -4.294 -14.717 1.00 97.50 222 ILE A N 1
ATOM 1664 C CA . ILE A 1 222 ? 1.125 -4.152 -14.064 1.00 97.50 222 ILE A CA 1
ATOM 1665 C C . ILE A 1 222 ? 2.098 -3.502 -15.052 1.00 97.50 222 ILE A C 1
ATOM 1667 O O . ILE A 1 222 ? 2.341 -4.068 -16.118 1.00 97.50 222 ILE A O 1
ATOM 1671 N N . GLY A 1 223 ? 2.636 -2.336 -14.699 1.00 96.12 223 GLY A N 1
ATOM 1672 C CA . GLY A 1 223 ? 3.689 -1.635 -15.432 1.00 96.12 223 GLY A CA 1
ATOM 1673 C C . GLY A 1 223 ? 5.058 -1.877 -14.795 1.00 96.12 223 GLY A C 1
ATOM 1674 O O . GLY A 1 223 ? 5.172 -1.883 -13.572 1.00 96.12 223 GLY A O 1
ATOM 1675 N N . ILE A 1 224 ? 6.083 -2.094 -15.620 1.00 94.75 224 ILE A N 1
ATOM 1676 C CA . ILE A 1 224 ? 7.482 -2.243 -15.192 1.00 94.75 224 ILE A CA 1
ATOM 1677 C C . ILE A 1 224 ? 8.298 -1.200 -15.950 1.00 94.75 224 ILE A C 1
ATOM 1679 O O . ILE A 1 224 ? 8.282 -1.198 -17.183 1.00 94.75 224 ILE A O 1
ATOM 1683 N N . ILE A 1 225 ? 8.976 -0.315 -15.224 1.00 91.00 225 ILE A N 1
ATOM 1684 C CA . ILE A 1 225 ? 9.651 0.862 -15.772 1.00 91.00 225 ILE A CA 1
ATOM 1685 C C . ILE A 1 225 ? 11.081 0.904 -15.229 1.00 91.00 225 ILE A C 1
ATOM 1687 O O . ILE A 1 225 ? 11.289 1.044 -14.036 1.00 91.00 225 ILE A O 1
ATOM 1691 N N . GLY A 1 226 ? 12.075 0.800 -16.108 1.00 83.69 226 GLY A N 1
ATOM 1692 C CA . GLY A 1 226 ? 13.486 0.837 -15.712 1.00 83.69 226 GLY A CA 1
ATOM 1693 C C . GLY A 1 226 ? 14.155 -0.539 -15.708 1.00 83.69 226 GLY A C 1
ATOM 1694 O O . GLY A 1 226 ? 13.525 -1.585 -15.540 1.00 83.69 226 GLY A O 1
ATOM 1695 N N . ALA A 1 227 ? 15.465 -0.541 -15.958 1.00 75.69 227 ALA A N 1
ATOM 1696 C CA . ALA A 1 227 ? 16.252 -1.764 -16.116 1.00 75.69 227 ALA A CA 1
ATOM 1697 C C . ALA A 1 227 ? 16.627 -2.420 -14.774 1.00 75.69 227 ALA A C 1
ATOM 1699 O O . ALA A 1 227 ? 17.095 -3.560 -14.775 1.00 75.69 227 ALA A O 1
ATOM 1700 N N . GLY A 1 228 ? 16.399 -1.742 -13.643 1.00 79.25 228 GLY A N 1
ATOM 1701 C CA . GLY A 1 228 ? 16.650 -2.244 -12.284 1.00 79.25 228 GLY A CA 1
ATOM 1702 C C . GLY A 1 228 ? 15.545 -3.127 -11.713 1.00 79.25 228 GLY A C 1
ATOM 1703 O O . GLY A 1 228 ? 15.799 -3.951 -10.835 1.00 79.25 228 GLY A O 1
ATOM 1704 N N . CYS A 1 229 ? 14.340 -3.070 -12.285 1.00 89.75 229 CYS A N 1
ATOM 1705 C CA . CYS A 1 229 ? 13.206 -3.823 -11.768 1.00 89.75 229 CYS A CA 1
ATOM 1706 C C . CYS A 1 229 ? 13.403 -5.343 -11.914 1.00 89.75 229 CYS A C 1
ATOM 1708 O O . CYS A 1 229 ? 13.720 -5.861 -12.991 1.00 89.75 229 CYS A O 1
ATOM 1710 N N . ARG A 1 230 ? 13.155 -6.094 -10.837 1.00 92.25 230 ARG A N 1
ATOM 1711 C CA . ARG A 1 230 ? 13.203 -7.569 -10.807 1.00 92.25 230 ARG A CA 1
ATOM 1712 C C . ARG A 1 230 ? 11.930 -8.170 -10.189 1.00 92.25 230 ARG A C 1
ATOM 1714 O O . ARG A 1 230 ? 12.026 -8.961 -9.248 1.00 92.25 230 ARG A O 1
ATOM 1721 N N . PRO A 1 231 ? 10.722 -7.820 -10.670 1.00 96.62 231 PRO A N 1
ATOM 1722 C CA . PRO A 1 231 ? 9.498 -8.319 -10.067 1.00 96.62 231 PRO A CA 1
ATOM 1723 C C . PRO A 1 231 ? 9.299 -9.811 -10.356 1.00 96.62 231 PRO A C 1
ATOM 1725 O O . PRO A 1 231 ? 9.586 -10.303 -11.449 1.00 96.62 231 PRO A O 1
ATOM 1728 N N . ARG A 1 232 ? 8.721 -10.534 -9.397 1.00 98.31 232 ARG A N 1
ATOM 1729 C CA . ARG A 1 232 ? 8.182 -11.882 -9.618 1.00 98.31 232 ARG A CA 1
ATOM 1730 C C . ARG A 1 232 ? 6.667 -11.784 -9.712 1.00 98.31 232 ARG A C 1
ATOM 1732 O O . ARG A 1 232 ? 6.026 -11.360 -8.757 1.00 98.31 232 ARG A O 1
ATOM 1739 N N . ILE A 1 233 ? 6.099 -12.179 -10.851 1.00 98.38 233 ILE A N 1
ATOM 1740 C CA . ILE A 1 233 ? 4.673 -11.989 -11.150 1.00 98.38 233 ILE A CA 1
ATOM 1741 C C . ILE A 1 233 ? 4.037 -13.331 -11.513 1.00 98.38 233 ILE A C 1
ATOM 1743 O O . ILE A 1 233 ? 4.470 -13.976 -12.466 1.00 98.38 233 ILE A O 1
ATOM 1747 N N . TRP A 1 234 ? 3.004 -13.754 -10.780 1.00 98.56 234 TRP A N 1
ATOM 1748 C CA . TRP A 1 234 ? 2.277 -14.996 -11.072 1.00 98.56 234 TRP A CA 1
ATOM 1749 C C . TRP A 1 234 ? 0.834 -14.952 -10.563 1.00 98.56 234 TRP A C 1
ATOM 1751 O O . TRP A 1 234 ? 0.516 -14.209 -9.649 1.00 98.56 234 TRP A O 1
ATOM 1761 N N . GLU A 1 235 ? -0.066 -15.732 -11.163 1.00 98.38 235 GLU A N 1
ATOM 1762 C CA . GLU A 1 235 ? -1.437 -15.950 -10.651 1.00 98.38 235 GLU A CA 1
ATOM 1763 C C . GLU A 1 235 ? -2.268 -14.670 -10.399 1.00 98.38 235 GLU A C 1
ATOM 1765 O O . GLU A 1 235 ? -3.206 -14.673 -9.607 1.00 98.38 235 GLU A O 1
ATOM 1770 N N . ASN A 1 236 ? -1.974 -13.568 -11.097 1.00 98.06 236 ASN A N 1
ATOM 1771 C CA . ASN A 1 236 ? -2.807 -12.363 -11.076 1.00 98.06 236 ASN A CA 1
ATOM 1772 C C . ASN A 1 236 ? -3.910 -12.452 -12.133 1.00 98.06 236 ASN A C 1
ATOM 1774 O O . ASN A 1 236 ? -3.686 -12.918 -13.252 1.00 98.06 236 ASN A O 1
ATOM 1778 N N . ARG A 1 237 ? -5.095 -11.941 -11.804 1.00 98.12 237 ARG A N 1
ATOM 1779 C CA . ARG A 1 237 ? -6.203 -11.789 -12.746 1.00 98.12 237 ARG A CA 1
ATOM 1780 C C . ARG A 1 237 ? -6.284 -10.332 -13.193 1.00 98.12 237 ARG A C 1
ATOM 1782 O O . ARG A 1 237 ? -6.705 -9.485 -12.413 1.00 98.12 237 ARG A O 1
ATOM 1789 N N . ILE A 1 238 ? -5.900 -10.060 -14.436 1.00 95.44 238 ILE A N 1
ATOM 1790 C CA . ILE A 1 238 ? -5.947 -8.724 -15.047 1.00 95.44 238 ILE A CA 1
ATOM 1791 C C . ILE A 1 238 ? -7.150 -8.685 -15.997 1.00 95.44 238 ILE A C 1
ATOM 1793 O O . ILE A 1 238 ? -7.233 -9.528 -16.892 1.00 95.44 238 ILE A O 1
ATOM 1797 N N . LEU A 1 239 ? -8.097 -7.773 -15.747 1.00 89.81 239 LEU A N 1
ATOM 1798 C CA . LEU A 1 239 ? -9.401 -7.669 -16.418 1.00 89.81 239 LEU A CA 1
ATOM 1799 C C . LEU A 1 239 ? -9.626 -6.298 -17.058 1.00 89.81 239 LEU A C 1
ATOM 1801 O O . LEU A 1 239 ? -9.307 -5.276 -16.404 1.00 89.81 239 LEU A O 1
#